Protein AF-A0A7M1XJ10-F1 (afdb_monomer)

Sequence (339 aa):
MNDIGREISQSIKESKWLAIKYRNEEKGNTSYWISILDIDPKTRKLKIDMYNHALSDNTYSTWISFDKIEDAKMLEFTSYKGNENLVAKIEKNLSDYSFLHYDGFNNDILSYLLECYKLDNDPSQDKEASTLLSGIDVEVLMKNQYIMLNQEQVDALCRIISFKDQKPNEALYNEFVISRLSVCSKNKEEYVFVYQKLTFDPKTKYLSLDGEAKFNQSFAVDGKCHSLSNYTELNASEFEDLYNQDAEQAENIIRESALHFHETISTLPNIMILTREMGVNLGHIFSKVIEKHEKNILEVPFRAFFGDISMKDNGKRFLRLFFMIRKSMLTRCWFFIMP

Organism: NCBI:txid744512

Nearest PDB structures (foldseek):
  7qfz-assembly4_G  TM=6.896E-01  e=4.163E-03  Escherichia fergusonii ATCC 35469
  7qfz-assembly1_A  TM=6.819E-01  e=5.263E-03  Escherichia fergusonii ATCC 35469
  7qfz-assembly4_H  TM=6.863E-01  e=1.699E-02  Escherichia fergusonii ATCC 35469
  3bs2-assembly1_A  TM=3.383E-01  e=2.241E-01  Argas monolakensis
  3bu9-assembly1_A  TM=3.366E-01  e=4.527E-01  Argas monolakensis

pLDDT: mean 82.62, std 16.61, range [26.16, 97.06]

Radius of gyration: 22.74 Å; Cα contacts (8 Å, |Δi|>4): 531; chains: 1; bounding box: 54×53×63 Å

Foldseek 3Di:
DDLLLQQLLVCLVQQFKKWFFFQDPVPGTDTWIWTFDAADLVQQKTFIWTGDLVPDLATDTDIDHSVRTPDIFTQQQAHDDHDPVRVVVCVVCVVSSVSSCNPFFPVVVLVVVVVVLQQPFAWEFDPVLLVLQPDDPVVCCVVVQKDADDPSNVSSVVVVSCVDGVVPPLQKDKFWWKAQKWKQDPVRGTGGFKIFGWHAYSNRNMIGTDDDIDGRQWHDDPRDIDGPVQQDVDGRVRLVVCCVVPVPVSQVSNQVSCVVNVIHMDRPMGITMIMGGNPDSSVVVVVVQSVCVVVVNHDPVSCVVSPVDDVPPDDDDDDDPPDPDDPPCPVPVPPVDDD

Structure (mmCIF, N/CA/C/O backbone):
data_AF-A0A7M1XJ10-F1
#
_entry.id   AF-A0A7M1XJ10-F1
#
loop_
_atom_site.group_PDB
_atom_site.id
_atom_site.type_symbol
_atom_site.label_atom_id
_atom_site.label_alt_id
_atom_site.label_comp_id
_atom_site.label_asym_id
_atom_site.label_entity_id
_atom_site.label_seq_id
_atom_site.pdbx_PDB_ins_code
_atom_site.Cartn_x
_atom_site.Cartn_y
_atom_site.Cartn_z
_atom_site.occupancy
_atom_site.B_iso_or_equiv
_atom_site.auth_seq_id
_atom_site.auth_comp_id
_atom_site.auth_asym_id
_atom_site.auth_atom_id
_atom_site.pdbx_PDB_model_num
ATOM 1 N N . MET A 1 1 ? -12.925 -14.223 9.717 1.00 39.53 1 MET A N 1
ATOM 2 C CA . MET A 1 1 ? -13.380 -13.003 10.417 1.00 39.53 1 MET A CA 1
ATOM 3 C C . MET A 1 1 ? -12.142 -12.170 10.635 1.00 39.53 1 MET A C 1
ATOM 5 O O . MET A 1 1 ? -11.206 -12.700 11.222 1.00 39.53 1 MET A O 1
ATOM 9 N N . ASN A 1 2 ? -12.103 -10.955 10.091 1.00 58.19 2 ASN A N 1
ATOM 10 C CA . ASN A 1 2 ? -10.985 -10.056 10.347 1.00 58.19 2 ASN A CA 1
ATOM 11 C C . ASN A 1 2 ? -11.044 -9.610 11.800 1.00 58.19 2 ASN A C 1
ATOM 13 O O . ASN A 1 2 ? -12.106 -9.260 12.316 1.00 58.19 2 ASN A O 1
ATOM 17 N N . ASP A 1 3 ? -9.900 -9.663 12.456 1.00 81.06 3 ASP A N 1
ATOM 18 C CA . ASP A 1 3 ? -9.743 -9.091 13.775 1.00 81.06 3 ASP A CA 1
ATOM 19 C C . ASP A 1 3 ? -9.683 -7.565 13.630 1.00 81.06 3 ASP A C 1
ATOM 21 O O . ASP A 1 3 ? -8.714 -7.014 13.106 1.00 81.06 3 ASP A O 1
ATOM 25 N N . ILE A 1 4 ? -10.757 -6.892 14.054 1.00 90.81 4 ILE A N 1
ATOM 26 C CA . ILE A 1 4 ? -10.914 -5.434 13.967 1.00 90.81 4 ILE A CA 1
ATOM 27 C C . ILE A 1 4 ? -9.767 -4.720 14.686 1.00 90.81 4 ILE A C 1
ATOM 29 O O . ILE A 1 4 ? -9.269 -3.713 14.183 1.00 90.81 4 ILE A O 1
ATOM 33 N N . GLY A 1 5 ? -9.333 -5.242 15.840 1.00 90.12 5 GLY A N 1
ATOM 34 C CA . GLY A 1 5 ? -8.216 -4.676 16.590 1.00 90.12 5 GLY A CA 1
ATOM 35 C C . GLY A 1 5 ? -6.933 -4.719 15.769 1.00 90.12 5 GLY A C 1
ATOM 36 O O . GLY A 1 5 ? -6.250 -3.704 15.635 1.00 90.12 5 GLY A O 1
ATOM 37 N N . ARG A 1 6 ? -6.660 -5.867 15.141 1.00 85.44 6 ARG A N 1
ATOM 38 C CA . ARG A 1 6 ? -5.469 -6.073 14.313 1.00 85.44 6 ARG A CA 1
ATOM 39 C C . ARG A 1 6 ? -5.455 -5.211 13.052 1.00 85.44 6 ARG A C 1
ATOM 41 O O . ARG A 1 6 ? -4.427 -4.605 12.768 1.00 85.44 6 ARG A O 1
ATOM 48 N N . GLU A 1 7 ? -6.566 -5.132 12.321 1.00 88.94 7 GLU A N 1
ATOM 49 C CA . GLU A 1 7 ? -6.675 -4.277 11.123 1.00 88.94 7 GLU A CA 1
ATOM 50 C C . GLU A 1 7 ? -6.462 -2.799 11.490 1.00 88.94 7 GLU A C 1
ATOM 52 O O . GLU A 1 7 ? -5.719 -2.095 10.811 1.00 88.94 7 GLU A O 1
ATOM 57 N N . ILE A 1 8 ? -7.021 -2.347 12.619 1.00 93.38 8 ILE A N 1
ATOM 58 C CA . ILE A 1 8 ? -6.778 -1.001 13.155 1.00 93.38 8 ILE A CA 1
ATOM 59 C C . ILE A 1 8 ? -5.306 -0.790 13.531 1.00 93.38 8 ILE A C 1
ATOM 61 O O . ILE A 1 8 ? -4.721 0.235 13.187 1.00 93.38 8 ILE A O 1
ATOM 65 N N . SER A 1 9 ? -4.691 -1.741 14.232 1.00 90.19 9 SER A N 1
ATOM 66 C CA . SER A 1 9 ? -3.273 -1.657 14.595 1.00 90.19 9 SER A CA 1
ATOM 67 C C . SER A 1 9 ? -2.382 -1.552 13.366 1.00 90.19 9 SER A C 1
ATOM 69 O O . SER A 1 9 ? -1.484 -0.712 13.323 1.00 90.19 9 SER A O 1
ATOM 71 N N . GLN A 1 10 ? -2.643 -2.383 12.357 1.00 87.31 10 GLN A N 1
ATOM 72 C CA . GLN A 1 10 ? -1.878 -2.394 11.120 1.00 87.31 10 GLN A CA 1
ATOM 73 C C . GLN A 1 10 ? -2.052 -1.084 10.346 1.00 87.31 10 GLN A C 1
ATOM 75 O O . GLN A 1 10 ? -1.060 -0.505 9.912 1.00 87.31 10 GLN A O 1
ATOM 80 N N . SER A 1 11 ? -3.273 -0.545 10.269 1.00 92.44 11 SER A N 1
ATOM 81 C CA . SER A 1 11 ? -3.515 0.728 9.586 1.00 92.44 11 SER A CA 1
ATOM 82 C C . SER A 1 11 ? -2.821 1.910 10.268 1.00 92.44 11 SER A C 1
ATOM 84 O O . SER A 1 11 ? -2.425 2.850 9.587 1.00 92.44 11 SER A O 1
ATOM 86 N N . ILE A 1 12 ? -2.654 1.878 11.596 1.00 92.56 12 ILE A N 1
ATOM 87 C CA . ILE A 1 12 ? -1.889 2.893 12.338 1.00 92.56 12 ILE A CA 1
ATOM 88 C C . ILE A 1 12 ? -0.396 2.762 12.031 1.00 92.56 12 ILE A C 1
ATOM 90 O O . ILE A 1 12 ? 0.247 3.770 11.744 1.00 92.56 12 ILE A O 1
ATOM 94 N N . LYS A 1 13 ? 0.145 1.535 12.063 1.00 88.19 13 LYS A N 1
ATOM 95 C CA . LYS A 1 13 ? 1.562 1.257 11.765 1.00 88.19 13 LYS A CA 1
ATOM 96 C C . LYS A 1 13 ? 1.930 1.668 10.337 1.00 88.19 13 LYS A C 1
ATOM 98 O O . LYS A 1 13 ? 2.967 2.283 10.126 1.00 88.19 13 LYS A O 1
ATOM 103 N N . GLU A 1 14 ? 1.054 1.385 9.377 1.00 88.88 14 GLU A N 1
ATOM 104 C CA . GLU A 1 14 ? 1.268 1.683 7.955 1.00 88.88 14 GLU A CA 1
ATOM 105 C C . GLU A 1 14 ? 0.723 3.056 7.525 1.00 88.88 14 GLU A C 1
ATOM 107 O O . GLU A 1 14 ? 0.894 3.452 6.377 1.00 88.88 14 GLU A O 1
ATOM 112 N N . SER A 1 15 ? 0.077 3.802 8.429 1.00 94.00 15 SER A N 1
ATOM 113 C CA . SER A 1 15 ? -0.564 5.097 8.140 1.00 94.00 15 SER A CA 1
ATOM 114 C C . SER A 1 15 ? -1.557 5.050 6.965 1.00 94.00 15 SER A C 1
ATOM 116 O O . SER A 1 15 ? -1.563 5.926 6.098 1.00 94.00 15 SER A O 1
ATOM 118 N N . LYS A 1 16 ? -2.428 4.033 6.949 1.00 95.00 16 LYS A N 1
ATOM 119 C CA . LYS A 1 16 ? -3.440 3.783 5.906 1.00 95.00 16 LYS A CA 1
ATOM 120 C C . LYS A 1 16 ? -4.869 4.007 6.397 1.00 95.00 16 LYS A C 1
ATOM 122 O O . LYS A 1 16 ? -5.173 3.840 7.579 1.00 95.00 16 LYS A O 1
ATOM 127 N N . TRP A 1 17 ? -5.776 4.352 5.485 1.00 96.31 17 TRP A N 1
ATOM 128 C CA . TRP A 1 17 ? -7.199 4.429 5.815 1.00 96.31 17 TRP A CA 1
ATOM 129 C C . TRP A 1 17 ? -7.805 3.031 5.974 1.00 96.31 17 TRP A C 1
ATOM 131 O O . TRP A 1 17 ? -7.310 2.037 5.444 1.00 96.31 17 TRP A O 1
ATOM 141 N N . LEU A 1 18 ? -8.918 2.967 6.695 1.00 95.31 18 LEU A N 1
ATOM 142 C CA . LEU A 1 18 ? -9.742 1.779 6.881 1.00 95.31 18 LEU A CA 1
ATOM 143 C C . LEU A 1 18 ? -11.116 2.016 6.268 1.00 95.31 18 LEU A C 1
ATOM 145 O O . LEU A 1 18 ? -11.748 3.025 6.569 1.00 95.31 18 LEU A O 1
ATOM 149 N N . ALA A 1 19 ? -11.640 1.061 5.513 1.00 94.81 19 ALA A N 1
ATOM 150 C CA . ALA A 1 19 ? -13.074 0.947 5.305 1.00 94.81 19 ALA A CA 1
ATOM 151 C C . ALA A 1 19 ? -13.699 0.235 6.506 1.00 94.81 19 ALA A C 1
ATOM 153 O O . ALA A 1 19 ? -13.258 -0.852 6.883 1.00 94.81 19 ALA A O 1
ATOM 154 N N . ILE A 1 20 ? -14.735 0.832 7.094 1.00 94.81 20 ILE A N 1
ATOM 155 C CA . ILE A 1 20 ? -15.436 0.243 8.235 1.00 94.81 20 ILE A CA 1
ATOM 156 C C . ILE A 1 20 ? -16.933 0.109 7.987 1.00 94.81 20 ILE A C 1
ATOM 158 O O . ILE A 1 20 ? -17.542 0.936 7.303 1.00 94.81 20 ILE A O 1
ATOM 162 N N . LYS A 1 21 ? -17.534 -0.910 8.607 1.00 93.69 21 LYS A N 1
ATOM 163 C CA . LYS A 1 21 ? -18.978 -0.973 8.862 1.00 93.69 21 LYS A CA 1
ATOM 164 C C . LYS A 1 21 ? -19.216 -0.601 10.315 1.00 93.69 21 LYS A C 1
ATOM 166 O O . LYS A 1 21 ? -18.633 -1.198 11.216 1.00 93.69 21 LYS A O 1
ATOM 171 N N . TYR A 1 22 ? -20.062 0.391 10.540 1.00 94.31 22 TYR A N 1
ATOM 172 C CA . TYR A 1 22 ? -20.306 0.970 11.850 1.00 94.31 22 TYR A CA 1
ATOM 173 C C . TYR A 1 22 ? -21.787 0.927 12.202 1.00 94.31 22 TYR A C 1
ATOM 175 O O . TYR A 1 22 ? -22.630 1.384 11.420 1.00 94.31 22 TYR A O 1
ATOM 183 N N . ARG A 1 23 ? -22.092 0.438 13.405 1.00 94.00 23 ARG A N 1
ATOM 184 C CA . ARG A 1 23 ? -23.445 0.409 13.956 1.00 94.00 23 ARG A CA 1
ATOM 185 C C . ARG A 1 23 ? -23.830 1.788 14.481 1.00 94.00 23 ARG A C 1
ATOM 187 O O . ARG A 1 23 ? -23.429 2.192 15.577 1.00 94.00 23 ARG A O 1
ATOM 194 N N . ASN A 1 24 ? -24.640 2.505 13.712 1.00 86.06 24 ASN A N 1
ATOM 195 C CA . ASN A 1 24 ? -25.249 3.758 14.136 1.00 86.06 24 ASN A CA 1
ATOM 196 C C . ASN A 1 24 ? -26.663 3.491 14.680 1.00 86.06 24 ASN A C 1
ATOM 198 O O . ASN A 1 24 ? -27.475 2.840 14.031 1.00 86.06 24 ASN A O 1
ATOM 202 N N . GLU A 1 25 ? -26.967 4.001 15.873 1.00 77.94 25 GLU A N 1
ATOM 203 C CA . GLU A 1 25 ? -28.272 3.803 16.521 1.00 77.94 25 GLU A CA 1
ATOM 204 C C . GLU A 1 25 ? -29.413 4.513 15.775 1.00 77.94 25 GLU A C 1
ATOM 206 O O . GLU A 1 25 ? -30.530 4.009 15.756 1.00 77.94 25 GLU A O 1
ATOM 211 N N . GLU A 1 26 ? -29.136 5.642 15.112 1.00 77.25 26 GLU A N 1
ATOM 212 C CA . GLU A 1 26 ? -30.157 6.435 14.410 1.00 77.25 26 GLU A CA 1
ATOM 213 C C . GLU A 1 26 ? -30.334 6.024 12.944 1.00 77.25 26 GLU A C 1
ATOM 215 O O . GLU A 1 26 ? -31.431 6.104 12.396 1.00 77.25 26 GLU A O 1
ATOM 220 N N . LYS A 1 27 ? -29.242 5.615 12.287 1.00 74.19 27 LYS A N 1
ATOM 221 C CA . LYS A 1 27 ? -29.199 5.362 10.834 1.00 74.19 27 LYS A CA 1
ATOM 222 C C . LYS A 1 27 ? -28.988 3.890 10.468 1.00 74.19 27 LYS A C 1
ATOM 224 O O . LYS A 1 27 ? -28.866 3.573 9.288 1.00 74.19 27 LYS A O 1
ATOM 229 N N . GLY A 1 28 ? -28.935 2.999 11.458 1.00 82.06 28 GLY A N 1
ATOM 230 C CA . GLY A 1 28 ? -28.573 1.598 11.261 1.00 82.06 28 GLY A CA 1
ATOM 231 C C . GLY A 1 28 ? -27.100 1.426 10.879 1.00 82.06 28 GLY A C 1
ATOM 232 O O . GLY A 1 28 ? -26.234 2.211 11.270 1.00 82.06 28 GLY A O 1
ATOM 233 N N . ASN A 1 29 ? -26.795 0.384 10.109 1.00 84.44 29 ASN A N 1
ATOM 234 C CA . ASN A 1 29 ? -25.423 0.089 9.708 1.00 84.44 29 ASN A CA 1
ATOM 235 C C . ASN A 1 29 ? -24.960 1.027 8.588 1.00 84.44 29 ASN A C 1
ATOM 237 O O . ASN A 1 29 ? -25.529 1.054 7.499 1.00 84.44 29 ASN A O 1
ATOM 241 N N . THR A 1 30 ? -23.892 1.775 8.856 1.00 89.81 30 THR A N 1
ATOM 242 C CA . THR A 1 30 ? -23.278 2.728 7.920 1.00 89.81 30 THR A CA 1
ATOM 243 C C . THR A 1 30 ? -21.892 2.255 7.500 1.00 89.81 30 THR A C 1
ATOM 245 O O . THR A 1 30 ? -21.199 1.620 8.289 1.00 89.81 30 THR A O 1
ATOM 248 N N . SER A 1 31 ? -21.484 2.538 6.261 1.00 90.81 31 SER A N 1
ATOM 249 C CA . SER A 1 31 ? -20.141 2.219 5.754 1.00 90.81 31 SER A CA 1
ATOM 250 C C . SER A 1 31 ? -19.440 3.481 5.273 1.00 90.81 31 SER A C 1
ATOM 252 O O . SER A 1 31 ? -20.049 4.293 4.575 1.00 90.81 31 SER A O 1
ATOM 254 N N . TYR A 1 32 ? -18.190 3.665 5.683 1.00 93.06 32 TYR A N 1
ATOM 255 C CA . TYR A 1 32 ? -17.371 4.826 5.335 1.00 93.06 32 TYR A CA 1
ATOM 256 C C . TYR A 1 32 ? -15.895 4.537 5.615 1.00 93.06 32 TYR A C 1
ATOM 258 O O . TYR A 1 32 ? -15.555 3.513 6.214 1.00 93.06 32 TYR A O 1
ATOM 266 N N . TRP A 1 33 ? -15.021 5.425 5.152 1.00 95.69 33 TRP A N 1
ATOM 267 C CA . TRP A 1 33 ? -13.585 5.322 5.372 1.00 95.69 33 TRP A CA 1
ATOM 268 C C . TRP A 1 33 ? -13.162 6.169 6.557 1.00 95.69 33 TRP A C 1
ATOM 270 O O . TRP A 1 33 ? -13.720 7.245 6.786 1.00 95.69 33 TRP A O 1
ATOM 280 N N . ILE A 1 34 ? -12.176 5.687 7.302 1.00 96.50 34 ILE A N 1
ATOM 281 C CA . ILE A 1 34 ? -11.610 6.394 8.442 1.00 96.50 34 ILE A CA 1
ATOM 282 C C . ILE A 1 34 ? -10.086 6.366 8.409 1.00 96.50 34 ILE A C 1
ATOM 284 O O . ILE A 1 34 ? -9.494 5.360 8.033 1.00 96.50 34 ILE A O 1
ATOM 288 N N . SER A 1 35 ? -9.451 7.438 8.862 1.00 96.69 35 SER A N 1
ATOM 289 C CA . SER A 1 35 ? -8.061 7.408 9.324 1.00 96.69 35 SER A CA 1
ATOM 290 C C . SER A 1 35 ? -8.020 7.714 10.815 1.00 96.69 35 SER A C 1
ATOM 292 O O . SER A 1 35 ? -8.882 8.422 11.346 1.00 96.69 35 SER A O 1
ATOM 294 N N . ILE A 1 36 ? -7.056 7.125 11.522 1.00 96.31 36 ILE A N 1
ATOM 295 C CA . ILE A 1 36 ? -7.008 7.162 12.986 1.00 96.31 36 ILE A CA 1
ATOM 296 C C . ILE A 1 36 ? -6.021 8.231 13.431 1.00 96.31 36 ILE A C 1
ATOM 298 O O . ILE A 1 36 ? -4.824 8.163 13.153 1.00 96.31 36 ILE A O 1
ATOM 302 N N . LEU A 1 37 ? -6.547 9.219 14.151 1.00 95.00 37 LEU A N 1
ATOM 303 C CA . LEU A 1 37 ? -5.798 10.364 14.650 1.00 95.00 37 LEU A CA 1
ATOM 304 C C . LEU A 1 37 ? -5.347 10.176 16.096 1.00 95.00 37 LEU A C 1
ATOM 306 O O . LEU A 1 37 ? -4.271 10.636 16.449 1.00 95.00 37 LEU A O 1
ATOM 310 N N . ASP A 1 38 ? -6.167 9.567 16.950 1.00 95.94 38 ASP A N 1
ATOM 311 C CA . ASP A 1 38 ? -5.826 9.280 18.349 1.00 95.94 38 ASP A CA 1
ATOM 312 C C . ASP A 1 38 ? -6.744 8.188 18.910 1.00 95.94 38 ASP A C 1
ATOM 314 O O . ASP A 1 38 ? -7.806 7.905 18.352 1.00 95.94 38 ASP A O 1
ATOM 318 N N . ILE A 1 39 ? -6.359 7.591 20.034 1.00 95.94 39 ILE A N 1
ATOM 319 C CA . ILE A 1 39 ? -7.132 6.560 20.726 1.00 95.94 39 ILE A CA 1
ATOM 320 C C . ILE A 1 39 ? -7.168 6.872 22.221 1.00 95.94 39 ILE A C 1
ATOM 322 O O . ILE A 1 39 ? -6.133 7.127 22.845 1.00 95.94 39 ILE A O 1
ATOM 326 N N . ASP A 1 40 ? -8.366 6.829 22.801 1.00 96.12 40 ASP A N 1
ATOM 327 C CA . ASP A 1 40 ? -8.560 6.795 24.248 1.00 96.12 40 ASP A CA 1
ATOM 328 C C . ASP A 1 40 ? -8.774 5.337 24.690 1.00 96.12 40 ASP A C 1
ATOM 330 O O . ASP A 1 40 ? -9.854 4.783 24.453 1.00 96.12 40 ASP A O 1
ATOM 334 N N . PRO A 1 41 ? -7.778 4.705 25.339 1.00 93.50 41 PRO A N 1
ATOM 335 C CA . PRO A 1 41 ? -7.876 3.309 25.747 1.00 93.50 41 PRO A CA 1
ATOM 336 C C . PRO A 1 41 ? -8.906 3.085 26.862 1.00 93.50 41 PRO A C 1
ATOM 338 O O . PRO A 1 41 ? -9.500 2.013 26.935 1.00 93.50 41 PRO A O 1
ATOM 341 N N . LYS A 1 42 ? -9.177 4.092 27.709 1.00 92.75 42 LYS A N 1
ATOM 342 C CA . LYS A 1 42 ? -10.102 3.945 28.848 1.00 92.75 42 LYS A CA 1
ATOM 343 C C . LYS A 1 42 ? -11.548 3.879 28.391 1.00 92.75 42 LYS A C 1
ATOM 345 O O . LYS A 1 42 ? -12.327 3.084 28.908 1.00 92.75 42 LYS A O 1
ATOM 350 N N . THR A 1 43 ? -11.911 4.740 27.444 1.00 94.94 43 THR A N 1
ATOM 351 C CA . THR A 1 43 ? -13.272 4.788 26.890 1.00 94.94 43 THR A CA 1
ATOM 352 C C . THR A 1 43 ? -13.424 3.978 25.606 1.00 94.94 43 THR A C 1
ATOM 354 O O . THR A 1 43 ? -14.535 3.886 25.085 1.00 94.94 43 THR A O 1
ATOM 357 N N . ARG A 1 44 ? -12.324 3.401 25.096 1.00 94.94 44 ARG A N 1
ATOM 358 C CA . ARG A 1 44 ? -12.247 2.665 23.823 1.00 94.94 44 ARG A CA 1
ATOM 359 C C . ARG A 1 44 ? -12.846 3.471 22.670 1.00 94.94 44 ARG A C 1
ATOM 361 O O . ARG A 1 44 ? -13.586 2.959 21.827 1.00 94.94 44 ARG A O 1
ATOM 368 N N . LYS A 1 45 ? -12.546 4.771 22.654 1.00 97.00 45 LYS A N 1
ATOM 369 C CA . LYS A 1 45 ? -12.953 5.694 21.594 1.00 97.00 45 LYS A CA 1
ATOM 370 C C . LYS A 1 45 ? -11.777 6.004 20.683 1.00 97.00 45 LYS A C 1
ATOM 372 O O . LYS A 1 45 ? -10.649 6.173 21.141 1.00 97.00 45 LYS A O 1
ATOM 377 N N . LEU A 1 46 ? -12.069 6.109 19.394 1.00 96.88 46 LEU A N 1
ATOM 378 C CA . LEU A 1 46 ? -11.117 6.451 18.347 1.00 96.88 46 LEU A CA 1
ATOM 379 C C . LEU A 1 46 ? -11.419 7.869 17.876 1.00 96.88 46 LEU A C 1
ATOM 381 O O . LEU A 1 46 ? -12.554 8.159 17.489 1.00 96.88 46 LEU A O 1
ATOM 385 N N . LYS A 1 47 ? -10.420 8.747 17.903 1.00 97.06 47 LYS A N 1
ATOM 386 C CA . LYS A 1 47 ? -10.473 10.028 17.206 1.00 97.06 47 LYS A CA 1
ATOM 387 C C . LYS A 1 47 ? -10.093 9.763 15.763 1.00 97.06 47 LYS A C 1
ATOM 389 O O . LYS A 1 47 ? -9.007 9.251 15.500 1.00 97.06 47 LYS A O 1
ATOM 394 N N . ILE A 1 48 ? -10.976 10.120 14.849 1.00 96.62 48 ILE A N 1
ATOM 395 C CA . ILE A 1 48 ? -10.840 9.777 13.442 1.00 96.62 48 ILE A CA 1
ATOM 396 C C . ILE A 1 48 ? -11.049 10.992 12.555 1.00 96.62 48 ILE A C 1
ATOM 398 O O . ILE A 1 48 ? -11.709 11.956 12.948 1.00 96.62 48 ILE A O 1
ATOM 402 N N . ASP A 1 49 ? -10.541 10.887 11.340 1.00 96.25 49 ASP A N 1
ATOM 403 C CA . ASP A 1 49 ? -11.048 11.597 10.178 1.00 96.25 49 ASP A CA 1
ATOM 404 C C . ASP A 1 49 ? -11.944 10.640 9.388 1.00 96.25 49 ASP A C 1
ATOM 406 O O . ASP A 1 49 ? -11.547 9.516 9.108 1.00 96.25 49 ASP A O 1
ATOM 410 N N . MET A 1 50 ? -13.164 11.065 9.066 1.00 94.88 50 MET A N 1
ATOM 411 C CA . MET A 1 50 ? -14.172 10.272 8.362 1.00 94.88 50 MET A CA 1
ATOM 412 C C . MET A 1 50 ? -14.369 10.789 6.941 1.00 94.88 50 MET A C 1
ATOM 414 O O . MET A 1 50 ? -14.649 11.974 6.761 1.00 94.88 50 MET A O 1
ATOM 418 N N . TYR A 1 51 ? -14.333 9.894 5.959 1.00 94.31 51 TYR A N 1
ATOM 419 C CA . TYR A 1 51 ? -14.598 10.189 4.555 1.00 94.31 51 TYR A CA 1
ATOM 420 C C . TYR A 1 51 ? -15.669 9.249 3.994 1.00 94.31 51 TYR A C 1
ATOM 422 O O . TYR A 1 51 ? -15.618 8.034 4.190 1.00 94.31 51 TYR A O 1
ATOM 430 N N . ASN A 1 52 ? -16.658 9.802 3.292 1.00 90.00 52 ASN A N 1
ATOM 431 C CA . ASN A 1 52 ? -17.686 9.013 2.623 1.00 90.00 52 ASN A CA 1
ATOM 432 C C . ASN A 1 52 ? -17.916 9.547 1.213 1.00 90.00 52 ASN A C 1
ATOM 434 O O . ASN A 1 52 ? -18.740 10.436 1.012 1.00 90.00 52 ASN A O 1
ATOM 438 N N . HIS A 1 53 ? -17.232 8.926 0.256 1.00 81.88 53 HIS A N 1
ATOM 439 C CA . HIS A 1 53 ? -17.305 9.267 -1.160 1.00 81.88 53 HIS A CA 1
ATOM 440 C C . HIS A 1 53 ? -18.743 9.321 -1.721 1.00 81.88 53 HIS A C 1
ATOM 442 O O . HIS A 1 53 ? -19.024 10.122 -2.602 1.00 81.88 53 HIS A O 1
ATOM 448 N N . ALA A 1 54 ? -19.685 8.526 -1.196 1.00 79.94 54 ALA A N 1
ATOM 449 C CA . ALA A 1 54 ? -21.069 8.523 -1.678 1.00 79.94 54 ALA A CA 1
ATOM 450 C C . ALA A 1 54 ? -21.925 9.682 -1.131 1.00 79.94 54 ALA A C 1
ATOM 452 O O . ALA A 1 54 ? -23.006 9.941 -1.658 1.00 79.94 54 ALA A O 1
ATOM 453 N N . LEU A 1 55 ? -21.493 10.340 -0.049 1.00 80.50 55 LEU A N 1
ATOM 454 C CA . LEU A 1 55 ? -22.280 11.360 0.655 1.00 80.50 55 LEU A CA 1
ATOM 455 C C . LEU A 1 55 ? -21.638 12.749 0.645 1.00 80.50 55 LEU A C 1
ATOM 457 O O . LEU A 1 55 ? -22.360 13.740 0.738 1.00 80.50 55 LEU A O 1
ATOM 461 N N . SER A 1 56 ? -20.309 12.838 0.619 1.00 79.25 56 SER A N 1
ATOM 462 C CA . SER A 1 56 ? -19.589 14.108 0.685 1.00 79.25 56 SER A CA 1
ATOM 463 C C . SER A 1 56 ? -18.158 13.975 0.179 1.00 79.25 56 SER A C 1
ATOM 465 O O . SER A 1 56 ? -17.459 13.011 0.484 1.00 79.25 56 SER A O 1
ATOM 467 N N . ASP A 1 57 ? -17.691 15.023 -0.492 1.00 77.50 57 ASP A N 1
ATOM 468 C CA . ASP A 1 57 ? -16.301 15.166 -0.930 1.00 77.50 57 ASP A CA 1
ATOM 469 C C . ASP A 1 57 ? -15.359 15.633 0.183 1.00 77.50 57 ASP A C 1
ATOM 471 O O . ASP A 1 57 ? -14.151 15.752 -0.035 1.00 77.50 57 ASP A O 1
ATOM 475 N N . ASN A 1 58 ? -15.906 15.942 1.361 1.00 86.75 58 ASN A N 1
ATOM 476 C CA . ASN A 1 58 ? -15.161 16.463 2.496 1.00 86.75 58 ASN A CA 1
ATOM 477 C C . ASN A 1 58 ? -14.971 15.407 3.581 1.00 86.75 58 ASN A C 1
ATOM 479 O O . ASN A 1 58 ? -15.813 14.537 3.808 1.00 86.75 58 ASN A O 1
ATOM 483 N N . THR A 1 59 ? -13.863 15.552 4.301 1.00 90.69 59 THR A N 1
ATOM 484 C CA . THR A 1 59 ? -13.557 14.755 5.487 1.00 90.69 59 THR A CA 1
ATOM 485 C C . THR A 1 59 ? -14.046 15.463 6.749 1.00 90.69 59 THR A C 1
ATOM 487 O O . THR A 1 59 ? -13.943 16.685 6.861 1.00 90.69 59 THR A O 1
ATOM 490 N N . TYR A 1 60 ? -14.542 14.700 7.723 1.00 92.50 60 TYR A N 1
ATOM 491 C CA . TYR A 1 60 ? -15.023 15.218 9.005 1.00 92.50 60 TYR A CA 1
ATOM 492 C C . TYR A 1 60 ? -14.307 14.544 10.171 1.00 92.50 60 TYR A C 1
ATOM 494 O O . TYR A 1 60 ? -14.322 13.320 10.280 1.00 92.50 60 TYR A O 1
ATOM 502 N N . SER A 1 61 ? -13.728 15.330 11.079 1.00 94.94 61 SER A N 1
ATOM 503 C CA . SER A 1 61 ? -13.084 14.782 12.272 1.00 94.94 61 SER A CA 1
ATOM 504 C C . SER A 1 61 ? -14.095 14.556 13.395 1.00 94.94 61 SER A C 1
ATOM 506 O O . SER A 1 61 ? -14.868 15.454 13.730 1.00 94.94 61 SER A O 1
ATOM 508 N N . THR A 1 62 ? -14.083 13.380 14.019 1.00 95.25 62 THR A N 1
ATOM 509 C CA . THR A 1 62 ? -14.988 13.062 15.135 1.00 95.25 62 THR A CA 1
ATOM 510 C C . THR A 1 62 ? -14.426 11.957 16.031 1.00 95.25 62 THR A C 1
ATOM 512 O O . THR A 1 62 ? -13.361 11.404 15.763 1.00 95.25 62 THR A O 1
ATOM 515 N N . TRP A 1 63 ? -15.139 11.639 17.110 1.00 96.19 63 TRP A N 1
ATOM 516 C CA . TRP A 1 63 ? -14.879 10.467 17.939 1.00 96.19 63 TRP A CA 1
ATOM 517 C C . TRP A 1 63 ? -15.919 9.383 17.669 1.00 96.19 63 TRP A C 1
ATOM 519 O O . TRP A 1 63 ? -17.120 9.650 17.721 1.00 96.19 63 TRP A O 1
ATOM 529 N N . ILE A 1 64 ? -15.463 8.151 17.458 1.00 95.81 64 ILE A N 1
ATOM 530 C CA . ILE A 1 64 ? -16.323 6.967 17.340 1.00 95.81 64 ILE A CA 1
ATOM 531 C C . ILE A 1 64 ? -15.972 5.937 18.414 1.00 95.81 64 ILE A C 1
ATOM 533 O O . ILE A 1 64 ? -14.877 5.958 18.974 1.00 95.81 64 ILE A O 1
ATOM 537 N N . SER A 1 65 ? -16.906 5.042 18.731 1.00 95.62 65 SER A N 1
ATOM 538 C CA . SER A 1 65 ? -16.657 3.947 19.675 1.00 95.62 65 SER A CA 1
ATOM 539 C C . SER A 1 65 ? -16.101 2.736 18.934 1.00 95.62 65 SER A C 1
ATOM 541 O O . SER A 1 65 ? -16.695 2.304 17.949 1.00 95.62 65 SER A O 1
ATOM 543 N N . PHE A 1 66 ? -15.001 2.166 19.425 1.00 95.62 66 PHE A N 1
ATOM 544 C CA . PHE A 1 66 ? -14.433 0.930 18.884 1.00 95.62 66 PHE A CA 1
ATOM 545 C C . PHE A 1 66 ? -15.460 -0.212 18.895 1.00 95.62 66 PHE A C 1
ATOM 547 O O . PHE A 1 66 ? -15.617 -0.910 17.902 1.00 95.62 66 PHE A O 1
ATOM 554 N N . ASP A 1 67 ? -16.224 -0.352 19.983 1.00 94.38 67 ASP A N 1
ATOM 555 C CA . ASP A 1 67 ? -17.186 -1.449 20.173 1.00 94.38 67 ASP A CA 1
ATOM 556 C C . ASP A 1 67 ? -18.385 -1.408 19.208 1.00 94.38 67 ASP A C 1
ATOM 558 O O . ASP A 1 67 ? -19.153 -2.365 19.123 1.00 94.38 67 ASP A O 1
ATOM 562 N N . LYS A 1 68 ? -18.569 -0.296 18.486 1.00 94.75 68 LYS A N 1
ATOM 563 C CA . LYS A 1 68 ? -19.613 -0.135 17.463 1.00 94.75 68 LYS A CA 1
ATOM 564 C C . LYS A 1 68 ? -19.117 -0.432 16.044 1.00 94.75 68 LYS A C 1
ATOM 566 O O . LYS A 1 68 ? -19.921 -0.396 15.111 1.00 94.75 68 LYS A O 1
ATOM 571 N N . ILE A 1 69 ? -17.827 -0.714 15.866 1.00 95.50 69 ILE A N 1
ATOM 572 C CA . ILE A 1 69 ? -17.270 -1.170 14.591 1.00 95.50 69 ILE A CA 1
ATOM 573 C C . ILE A 1 69 ? -17.623 -2.650 14.436 1.00 95.50 69 ILE A C 1
ATOM 575 O O . ILE A 1 69 ? -17.300 -3.468 15.290 1.00 95.50 69 ILE A O 1
ATOM 579 N N . GLU A 1 70 ? -18.323 -2.986 13.358 1.00 93.56 70 GLU A N 1
ATOM 580 C CA . GLU A 1 70 ? -18.748 -4.358 13.057 1.00 93.56 70 GLU A CA 1
ATOM 581 C C . GLU A 1 70 ? -17.794 -5.067 12.096 1.00 93.56 70 GLU A C 1
ATOM 583 O O . GLU A 1 70 ? -17.714 -6.292 12.092 1.00 93.56 70 GLU A O 1
ATOM 588 N N . ASP A 1 71 ? -17.096 -4.295 11.266 1.00 92.44 71 ASP A N 1
ATOM 589 C CA . ASP A 1 71 ? -16.153 -4.784 10.266 1.00 92.44 71 ASP A CA 1
ATOM 590 C C . ASP A 1 71 ? -15.129 -3.688 9.976 1.00 92.44 71 ASP A C 1
ATOM 592 O O . ASP A 1 71 ? -15.489 -2.505 9.941 1.00 92.44 71 ASP A O 1
ATOM 596 N N . ALA A 1 72 ? -13.876 -4.075 9.762 1.00 92.50 72 ALA A N 1
ATOM 597 C CA . ALA A 1 72 ? -12.789 -3.162 9.441 1.00 92.50 72 ALA A CA 1
ATOM 598 C C . ALA A 1 72 ? -11.853 -3.806 8.420 1.00 92.50 72 ALA A C 1
ATOM 600 O O . ALA A 1 72 ? -11.502 -4.985 8.529 1.00 92.50 72 ALA A O 1
ATOM 601 N N . LYS A 1 73 ? -11.453 -3.013 7.427 1.00 91.25 73 LYS A N 1
ATOM 602 C CA . LYS A 1 73 ? -10.523 -3.435 6.389 1.00 91.25 73 LYS A CA 1
ATOM 603 C C . LYS A 1 73 ? -9.600 -2.297 5.993 1.00 91.25 73 LYS A C 1
ATOM 605 O O . LYS A 1 73 ? -10.075 -1.237 5.590 1.00 91.25 73 LYS A O 1
ATOM 610 N N . MET A 1 74 ? -8.298 -2.526 6.077 1.00 91.50 74 MET A N 1
ATOM 611 C CA . MET A 1 74 ? -7.287 -1.590 5.600 1.00 91.50 74 MET A CA 1
ATOM 612 C C . MET A 1 74 ? -7.357 -1.420 4.081 1.00 91.50 74 MET A C 1
ATOM 614 O O . MET A 1 74 ? -7.552 -2.387 3.344 1.00 91.50 74 MET A O 1
ATOM 618 N N . LEU A 1 75 ? -7.221 -0.174 3.631 1.00 93.06 75 LEU A N 1
ATOM 619 C CA . LEU A 1 75 ? -7.227 0.216 2.225 1.00 93.06 75 LEU A CA 1
ATOM 620 C C . LEU A 1 75 ? -5.783 0.436 1.765 1.00 93.06 75 LEU A C 1
ATOM 622 O O . LEU A 1 75 ? -5.166 1.453 2.088 1.00 93.06 75 LEU A O 1
ATOM 626 N N . GLU A 1 76 ? -5.248 -0.534 1.030 1.00 89.25 76 GLU A N 1
ATOM 627 C CA . GLU A 1 76 ? -3.845 -0.615 0.611 1.00 89.25 76 GLU A CA 1
ATOM 628 C C . GLU A 1 76 ? -3.397 0.569 -0.246 1.00 89.25 76 GLU A C 1
ATOM 630 O O . GLU A 1 76 ? -2.249 0.999 -0.142 1.00 89.25 76 GLU A O 1
ATOM 635 N N . PHE A 1 77 ? -4.291 1.121 -1.069 1.00 93.44 77 PHE A N 1
ATOM 636 C CA . PHE A 1 77 ? -3.965 2.235 -1.971 1.00 93.44 77 PHE A CA 1
ATOM 637 C C . PHE A 1 77 ? -4.057 3.608 -1.306 1.00 93.44 77 PHE A C 1
ATOM 639 O O . PHE A 1 77 ? -3.857 4.632 -1.964 1.00 93.44 77 PHE A O 1
ATOM 646 N N . THR A 1 78 ? -4.402 3.654 -0.021 1.00 95.25 78 THR A N 1
ATOM 647 C CA . THR A 1 78 ? -4.599 4.910 0.696 1.00 95.25 78 THR A CA 1
ATOM 648 C C . THR A 1 78 ? -3.474 5.189 1.669 1.00 95.25 78 THR A C 1
ATOM 650 O O . THR A 1 78 ? -2.875 4.269 2.216 1.00 95.25 78 THR A O 1
ATOM 653 N N . SER A 1 79 ? -3.232 6.463 1.942 1.00 95.06 79 SER A N 1
ATOM 654 C CA . SER A 1 79 ? -2.338 6.898 3.006 1.00 95.06 79 SER A CA 1
ATOM 655 C C . SER A 1 79 ? -2.888 8.140 3.695 1.00 95.06 79 SER A C 1
ATOM 657 O O . SER A 1 79 ? -3.807 8.811 3.221 1.00 95.06 79 SER A O 1
ATOM 659 N N . TYR A 1 80 ? -2.348 8.437 4.866 1.00 94.12 80 TYR A N 1
ATOM 660 C CA . TYR A 1 80 ? -2.487 9.733 5.505 1.00 94.12 80 TYR A CA 1
ATOM 661 C C . TYR A 1 80 ? -1.181 10.087 6.200 1.00 94.12 80 TYR A C 1
ATOM 663 O O . TYR A 1 80 ? -0.294 9.253 6.379 1.00 94.12 80 TYR A O 1
ATOM 671 N N . LYS A 1 81 ? -1.053 11.348 6.614 1.00 88.69 81 LYS A N 1
ATOM 672 C CA . LYS A 1 81 ? 0.104 11.767 7.398 1.00 88.69 81 LYS A CA 1
ATOM 673 C C . LYS A 1 81 ? 0.150 10.979 8.711 1.00 88.69 81 LYS A C 1
ATOM 675 O O . LYS A 1 81 ? -0.679 11.213 9.593 1.00 88.69 81 LYS A O 1
ATOM 680 N N . GLY A 1 82 ? 1.132 10.086 8.819 1.00 80.44 82 GLY A N 1
ATOM 681 C CA . GLY A 1 82 ? 1.319 9.213 9.970 1.00 80.44 82 GLY A CA 1
ATOM 682 C C . GLY A 1 82 ? 1.412 9.969 11.291 1.00 80.44 82 GLY A C 1
ATOM 683 O O . GLY A 1 82 ? 1.882 11.110 11.357 1.00 80.44 82 GLY A O 1
ATOM 684 N N . ASN A 1 83 ? 0.940 9.323 12.357 1.00 85.44 83 ASN A N 1
ATOM 685 C CA . ASN A 1 83 ? 0.971 9.877 13.704 1.00 85.44 83 ASN A CA 1
ATOM 686 C C . ASN A 1 83 ? 1.974 9.116 14.578 1.00 85.44 83 ASN A C 1
ATOM 688 O O . ASN A 1 83 ? 1.598 8.262 15.381 1.00 85.44 83 ASN A O 1
ATOM 692 N N . GLU A 1 84 ? 3.252 9.474 14.451 1.00 88.31 84 GLU A N 1
ATOM 693 C CA . GLU A 1 84 ? 4.350 8.919 15.258 1.00 88.31 84 GLU A CA 1
ATOM 694 C C . GLU A 1 84 ? 4.085 9.045 16.766 1.00 88.31 84 GLU A C 1
ATOM 696 O O . GLU A 1 84 ? 4.407 8.147 17.541 1.00 88.31 84 GLU A O 1
ATOM 701 N N . ASN A 1 85 ? 3.421 10.126 17.195 1.00 91.25 85 ASN A N 1
ATOM 702 C CA . ASN A 1 85 ? 3.057 10.307 18.599 1.00 91.25 85 ASN A CA 1
ATOM 703 C C . ASN A 1 85 ? 2.027 9.271 19.063 1.00 91.25 85 ASN A C 1
ATOM 705 O O . ASN A 1 85 ? 2.093 8.825 20.206 1.00 91.25 85 ASN A O 1
ATOM 709 N N . LEU A 1 86 ? 1.070 8.894 18.207 1.00 92.31 86 LEU A N 1
ATOM 710 C CA . LEU A 1 86 ? 0.092 7.850 18.516 1.00 92.31 86 LEU A CA 1
ATOM 711 C C . LEU A 1 86 ? 0.765 6.478 18.596 1.00 92.31 86 LEU A C 1
ATOM 713 O O . LEU A 1 86 ? 0.521 5.752 19.556 1.00 92.31 86 LEU A O 1
ATOM 717 N N . VAL A 1 87 ? 1.641 6.159 17.640 1.00 90.88 87 VAL A N 1
ATOM 718 C CA . VAL A 1 87 ? 2.446 4.925 17.641 1.00 90.88 87 VAL A CA 1
ATOM 719 C C . VAL A 1 87 ? 3.231 4.810 18.951 1.00 90.88 87 VAL A C 1
ATOM 721 O O . VAL A 1 87 ? 3.015 3.877 19.724 1.00 90.88 87 VAL A O 1
ATOM 724 N N . ALA A 1 88 ? 4.021 5.833 19.291 1.00 91.12 88 ALA A N 1
ATOM 725 C CA . ALA A 1 88 ? 4.804 5.859 20.526 1.00 91.12 88 ALA A CA 1
ATOM 726 C C . ALA A 1 88 ? 3.930 5.800 21.796 1.00 91.12 88 ALA A C 1
ATOM 728 O O . ALA A 1 88 ? 4.305 5.193 22.804 1.00 91.12 88 ALA A O 1
ATOM 729 N N . LYS A 1 89 ? 2.744 6.426 21.774 1.00 93.25 89 LYS A N 1
ATOM 730 C CA . LYS A 1 89 ? 1.772 6.390 22.881 1.00 93.25 89 LYS A CA 1
ATOM 731 C C . LYS A 1 89 ? 1.235 4.976 23.117 1.00 93.25 89 LYS A C 1
ATOM 733 O O . LYS A 1 89 ? 1.043 4.612 24.282 1.00 93.25 89 LYS A O 1
ATOM 738 N N . ILE A 1 90 ? 0.981 4.214 22.053 1.00 90.75 90 ILE A N 1
ATOM 739 C CA . ILE A 1 90 ? 0.496 2.830 22.128 1.00 90.75 90 ILE A CA 1
ATOM 740 C C . ILE A 1 90 ? 1.614 1.908 22.618 1.00 90.75 90 ILE A C 1
ATOM 742 O O . ILE A 1 90 ? 1.424 1.217 23.617 1.00 90.75 90 ILE A O 1
ATOM 746 N N . GLU A 1 91 ? 2.794 1.968 21.997 1.00 88.62 91 GLU A N 1
ATOM 747 C CA . GLU A 1 91 ? 3.954 1.126 22.336 1.00 88.62 91 GLU A CA 1
ATOM 748 C C . GLU A 1 91 ? 4.400 1.288 23.793 1.00 88.62 91 GLU A C 1
ATOM 750 O O . GLU A 1 91 ? 4.764 0.324 24.464 1.00 88.62 91 GLU A O 1
ATOM 755 N N . LYS A 1 92 ? 4.308 2.504 24.341 1.00 90.12 92 LYS A N 1
ATOM 756 C CA . LYS A 1 92 ? 4.643 2.755 25.748 1.00 90.12 92 LYS A CA 1
ATOM 757 C C . LYS A 1 92 ? 3.634 2.152 26.737 1.00 90.12 92 LYS A C 1
ATOM 759 O O . LYS A 1 92 ? 3.989 1.935 27.893 1.00 90.12 92 LYS A O 1
ATOM 764 N N . ASN A 1 93 ? 2.386 1.918 26.323 1.00 90.62 93 ASN A N 1
ATOM 765 C CA . ASN A 1 93 ? 1.286 1.522 27.214 1.00 90.62 93 ASN A CA 1
ATOM 766 C C . ASN A 1 93 ? 0.473 0.339 26.657 1.00 90.62 93 ASN A C 1
ATOM 768 O O . ASN A 1 93 ? -0.753 0.335 26.742 1.00 90.62 93 ASN A O 1
ATOM 772 N N . LEU A 1 94 ? 1.138 -0.671 26.090 1.00 86.00 94 LEU A N 1
ATOM 773 C CA . LEU A 1 94 ? 0.499 -1.795 25.384 1.00 86.00 94 LEU A CA 1
ATOM 774 C C . LEU A 1 94 ? -0.636 -2.480 26.161 1.00 86.00 94 LEU A C 1
ATOM 776 O O . LEU A 1 94 ? -1.632 -2.879 25.563 1.00 86.00 94 LEU A O 1
ATOM 780 N N . SER A 1 95 ? -0.520 -2.584 27.491 1.00 86.75 95 SER A N 1
ATOM 781 C CA . SER A 1 95 ? -1.558 -3.166 28.354 1.00 86.75 95 SER A CA 1
ATOM 782 C C . SER A 1 95 ? -2.908 -2.462 28.212 1.00 86.75 95 SER A C 1
ATOM 784 O O . SER A 1 95 ? -3.953 -3.113 28.143 1.00 86.75 95 SER A O 1
ATOM 786 N N . ASP A 1 96 ? -2.879 -1.133 28.122 1.00 90.19 96 ASP A N 1
ATOM 787 C CA . ASP A 1 96 ? -4.069 -0.286 28.059 1.00 90.19 96 ASP A CA 1
ATOM 788 C C . ASP A 1 96 ? -4.736 -0.383 26.678 1.00 90.19 96 ASP A C 1
ATOM 790 O O . ASP A 1 96 ? -5.947 -0.213 26.550 1.00 90.19 96 ASP A O 1
ATOM 794 N N . TYR A 1 97 ? -3.957 -0.722 25.648 1.00 90.56 97 TYR A N 1
ATOM 795 C CA . TYR A 1 97 ? -4.404 -0.913 24.266 1.00 90.56 97 TYR A CA 1
ATOM 796 C C . TYR A 1 97 ? -4.568 -2.388 23.885 1.00 90.56 97 TYR A C 1
ATOM 798 O O . TYR A 1 97 ? -4.602 -2.719 22.702 1.00 90.56 97 TYR A O 1
ATOM 806 N N . SER A 1 98 ? -4.702 -3.286 24.864 1.00 86.69 98 SER A N 1
ATOM 807 C CA . SER A 1 98 ? -4.811 -4.732 24.620 1.00 86.69 98 SER A CA 1
ATOM 808 C C . SER A 1 98 ? -5.914 -5.105 23.623 1.00 86.69 98 SER A C 1
ATOM 810 O O . SER A 1 98 ? -5.712 -6.010 22.828 1.00 86.69 98 SER A O 1
ATOM 812 N N . PHE A 1 99 ? -7.024 -4.361 23.569 1.00 87.94 99 PHE A N 1
ATOM 813 C CA . PHE A 1 99 ? -8.111 -4.566 22.598 1.00 87.94 99 PHE A CA 1
ATOM 814 C C . PHE A 1 99 ? -7.722 -4.337 21.123 1.00 87.94 99 PHE A C 1
ATOM 816 O O . PHE A 1 99 ? -8.509 -4.654 20.234 1.00 87.94 99 PHE A O 1
ATOM 823 N N . LEU A 1 100 ? -6.550 -3.755 20.855 1.00 87.19 100 LEU A N 1
ATOM 824 C CA . LEU A 1 100 ? -6.007 -3.565 19.510 1.00 87.19 100 LEU A CA 1
ATOM 825 C C . LEU A 1 100 ? -5.124 -4.737 19.050 1.00 87.19 100 LEU A C 1
ATOM 827 O O . LEU A 1 100 ? -4.779 -4.800 17.875 1.00 87.19 100 LEU A O 1
ATOM 831 N N . HIS A 1 101 ? -4.715 -5.636 19.954 1.00 82.25 101 HIS A N 1
ATOM 832 C CA . HIS A 1 101 ? -3.750 -6.709 19.660 1.00 82.25 101 HIS A CA 1
ATOM 833 C C . HIS A 1 101 ? -2.465 -6.194 18.970 1.00 82.25 101 HIS A C 1
ATOM 835 O O . HIS A 1 101 ? -1.920 -6.827 18.066 1.00 82.25 101 HIS A O 1
ATOM 841 N N . TYR A 1 102 ? -1.985 -5.019 19.398 1.00 77.94 102 TYR A N 1
ATOM 842 C CA . TYR A 1 102 ? -0.933 -4.257 18.713 1.00 77.94 102 TYR A CA 1
ATOM 843 C C . TYR A 1 102 ? 0.400 -5.021 18.573 1.00 77.94 102 TYR A C 1
ATOM 845 O O . TYR A 1 102 ? 1.019 -4.960 17.511 1.00 77.94 102 TYR A O 1
ATOM 853 N N . ASP A 1 103 ? 0.781 -5.803 19.592 1.00 66.31 103 ASP A N 1
ATOM 854 C CA . ASP A 1 103 ? 2.036 -6.581 19.662 1.00 66.31 103 ASP A CA 1
ATOM 855 C C . ASP A 1 103 ? 1.803 -8.102 19.706 1.00 66.31 103 ASP A C 1
ATOM 857 O O . ASP A 1 103 ? 2.514 -8.852 20.377 1.00 66.31 103 ASP A O 1
ATOM 861 N N . GLY A 1 104 ? 0.776 -8.586 19.001 1.00 57.25 104 GLY A N 1
ATOM 862 C CA . GLY A 1 104 ? 0.526 -10.024 18.882 1.00 57.25 104 GLY A CA 1
ATOM 863 C C . GLY A 1 104 ? 1.763 -10.812 18.410 1.00 57.25 104 GLY A C 1
ATOM 864 O O . GLY A 1 104 ? 2.516 -10.357 17.548 1.00 57.25 104 GLY A O 1
ATOM 865 N N . PHE A 1 105 ? 1.944 -11.996 19.001 1.00 50.59 105 PHE A N 1
ATOM 866 C CA . PHE A 1 105 ? 2.969 -13.015 18.743 1.00 50.59 105 PHE A CA 1
ATOM 867 C C . PHE A 1 105 ? 3.722 -12.912 17.411 1.00 50.59 105 PHE A C 1
ATOM 869 O O . PHE A 1 105 ? 3.138 -13.184 16.365 1.00 50.59 105 PHE A O 1
ATOM 876 N N . ASN A 1 106 ? 5.021 -12.575 17.483 1.00 56.81 106 ASN A N 1
ATOM 877 C CA . ASN A 1 106 ? 6.029 -12.580 16.406 1.00 56.81 106 ASN A CA 1
ATOM 878 C C . ASN A 1 106 ? 5.470 -12.272 15.000 1.00 56.81 106 ASN A C 1
ATOM 880 O O . ASN A 1 106 ? 5.854 -12.890 13.998 1.00 56.81 106 ASN A O 1
ATOM 884 N N . ASN A 1 107 ? 4.525 -11.323 14.959 1.00 63.00 107 ASN A N 1
ATOM 885 C CA . ASN A 1 107 ? 3.803 -10.934 13.759 1.00 63.00 107 ASN A CA 1
ATOM 886 C C . ASN A 1 107 ? 4.790 -10.449 12.708 1.00 63.00 107 ASN A C 1
ATOM 888 O O . ASN A 1 107 ? 4.573 -10.705 11.537 1.00 63.00 107 ASN A O 1
ATOM 892 N N . ASP A 1 108 ? 5.903 -9.849 13.121 1.00 70.75 108 ASP A N 1
ATOM 893 C CA . ASP A 1 108 ? 6.924 -9.315 12.228 1.00 70.75 108 ASP A CA 1
ATOM 894 C C . ASP A 1 108 ? 7.507 -10.388 11.301 1.00 70.75 108 ASP A C 1
ATOM 896 O O . ASP A 1 108 ? 7.622 -10.153 10.102 1.00 70.75 108 ASP A O 1
ATOM 900 N N . ILE A 1 109 ? 7.792 -11.600 11.802 1.00 79.94 109 ILE A N 1
ATOM 901 C CA . ILE A 1 109 ? 8.303 -12.692 10.953 1.00 79.94 109 ILE A CA 1
ATOM 902 C C . ILE A 1 109 ? 7.219 -13.189 9.994 1.00 79.94 109 ILE A C 1
ATOM 904 O O . ILE A 1 109 ? 7.499 -13.431 8.822 1.00 79.94 109 ILE A O 1
ATOM 908 N N . LEU A 1 110 ? 5.980 -13.360 10.465 1.00 81.31 110 LEU A N 1
ATOM 909 C CA . LEU A 1 110 ? 4.881 -13.827 9.612 1.00 81.31 110 LEU A CA 1
ATOM 910 C C . LEU A 1 110 ? 4.487 -12.784 8.559 1.00 81.31 110 LEU A C 1
ATOM 912 O O . LEU A 1 110 ? 4.234 -13.144 7.412 1.00 81.31 110 LEU A O 1
ATOM 916 N N . SER A 1 111 ? 4.478 -11.508 8.933 1.00 77.88 111 SER A N 1
ATOM 917 C CA . SER A 1 111 ? 4.271 -10.368 8.045 1.00 77.88 111 SER A CA 1
ATOM 918 C C . SER A 1 111 ? 5.389 -10.289 7.013 1.00 77.88 111 SER A C 1
ATOM 920 O O . SER A 1 111 ? 5.095 -10.232 5.823 1.00 77.88 111 SER A O 1
ATOM 922 N N . TYR A 1 112 ? 6.651 -10.410 7.433 1.00 84.06 112 TYR A N 1
ATOM 923 C CA . TYR A 1 112 ? 7.798 -10.466 6.527 1.00 84.06 112 TYR A CA 1
ATOM 924 C C . TYR A 1 112 ? 7.685 -11.627 5.530 1.00 84.06 112 TYR A C 1
ATOM 926 O O . TYR A 1 112 ? 7.815 -11.429 4.326 1.00 84.06 112 TYR A O 1
ATOM 934 N N . LEU A 1 113 ? 7.373 -12.840 6.000 1.00 87.06 113 LEU A N 1
ATOM 935 C CA . LEU A 1 113 ? 7.176 -13.998 5.120 1.00 87.06 113 LEU A CA 1
ATOM 936 C C . LEU A 1 113 ? 6.016 -13.789 4.141 1.00 87.06 113 LEU A C 1
ATOM 938 O O . LEU A 1 113 ? 6.098 -14.231 2.995 1.00 87.06 113 LEU A O 1
ATOM 942 N N . LEU A 1 114 ? 4.944 -13.121 4.574 1.00 85.19 114 LEU A N 1
ATOM 943 C CA . LEU A 1 114 ? 3.815 -12.783 3.713 1.00 85.19 114 LEU A CA 1
ATOM 944 C C . LEU A 1 114 ? 4.214 -11.758 2.644 1.00 85.19 114 LEU A C 1
ATOM 946 O O . LEU A 1 114 ? 3.802 -11.903 1.495 1.00 85.19 114 LEU A O 1
ATOM 950 N N . GLU A 1 115 ? 5.016 -10.752 2.989 1.00 85.44 115 GLU A N 1
ATOM 951 C CA . GLU A 1 115 ? 5.563 -9.787 2.030 1.00 85.44 115 GLU A CA 1
ATOM 952 C C . GLU A 1 115 ? 6.509 -10.444 1.029 1.00 85.44 115 GLU A C 1
ATOM 954 O O . GLU A 1 115 ? 6.354 -10.233 -0.173 1.00 85.44 115 GLU A O 1
ATOM 959 N N . CYS A 1 116 ? 7.429 -11.296 1.491 1.00 87.75 116 CYS A N 1
ATOM 960 C CA . CYS A 1 116 ? 8.288 -12.076 0.604 1.00 87.75 116 CYS A CA 1
ATOM 961 C C . CYS A 1 116 ? 7.453 -12.908 -0.365 1.00 87.75 116 CYS A C 1
ATOM 963 O O . CYS A 1 116 ? 7.701 -12.875 -1.563 1.00 87.75 116 CYS A O 1
ATOM 965 N N . TYR A 1 117 ? 6.434 -13.609 0.137 1.00 89.06 117 TYR A N 1
ATOM 966 C CA . TYR A 1 117 ? 5.557 -14.405 -0.710 1.00 89.06 117 TYR A CA 1
ATOM 967 C C . TYR A 1 117 ? 4.808 -13.547 -1.735 1.00 89.06 117 TYR A C 1
ATOM 969 O O . TYR A 1 117 ? 4.723 -13.933 -2.894 1.00 89.06 117 TYR A O 1
ATOM 977 N N . LYS A 1 118 ? 4.307 -12.366 -1.352 1.00 88.06 118 LYS A N 1
ATOM 978 C CA . LYS A 1 118 ? 3.697 -11.419 -2.300 1.00 88.06 118 LYS A CA 1
ATOM 979 C C . LYS A 1 118 ? 4.671 -11.036 -3.409 1.00 88.06 118 LYS A C 1
ATOM 981 O O . LYS A 1 118 ? 4.277 -11.076 -4.562 1.00 88.06 118 LYS A O 1
ATOM 986 N N . LEU A 1 119 ? 5.913 -10.688 -3.079 1.00 85.56 119 LEU A N 1
ATOM 987 C CA . LEU A 1 119 ? 6.899 -10.209 -4.055 1.00 85.56 119 LEU A CA 1
ATOM 988 C C . LEU A 1 119 ? 7.528 -11.321 -4.913 1.00 85.56 119 LEU A C 1
ATOM 990 O O . LEU A 1 119 ? 8.039 -11.018 -5.984 1.00 85.56 119 LEU A O 1
ATOM 994 N N . ASP A 1 120 ? 7.468 -12.579 -4.470 1.00 87.25 120 ASP A N 1
ATOM 995 C CA . ASP A 1 120 ? 7.978 -13.748 -5.209 1.00 87.25 120 ASP A CA 1
ATOM 996 C C . ASP A 1 120 ? 7.035 -14.206 -6.339 1.00 87.25 120 ASP A C 1
ATOM 998 O O . ASP A 1 120 ? 7.425 -14.995 -7.194 1.00 87.25 120 ASP A O 1
ATOM 1002 N N . ASN A 1 121 ? 5.787 -13.721 -6.354 1.00 88.38 121 ASN A N 1
ATOM 1003 C CA . ASN A 1 121 ? 4.845 -13.995 -7.439 1.00 88.38 121 ASN A CA 1
ATOM 1004 C C . ASN A 1 121 ? 4.988 -12.960 -8.564 1.00 88.38 121 ASN A C 1
ATOM 1006 O O . ASN A 1 121 ? 5.147 -11.760 -8.317 1.00 88.38 121 ASN A O 1
ATOM 1010 N N . ASP A 1 122 ? 4.862 -13.427 -9.806 1.00 90.56 122 ASP A N 1
ATOM 1011 C CA . ASP A 1 122 ? 4.993 -12.579 -10.987 1.00 90.56 122 ASP A CA 1
ATOM 1012 C C . ASP A 1 122 ? 3.850 -11.545 -11.056 1.00 90.56 122 ASP A C 1
ATOM 1014 O O . ASP A 1 122 ? 2.670 -11.914 -11.012 1.00 90.56 122 ASP A O 1
ATOM 1018 N N . PRO A 1 123 ? 4.157 -10.240 -11.168 1.00 93.25 123 PRO A N 1
ATOM 1019 C CA . PRO A 1 123 ? 3.158 -9.211 -11.405 1.00 93.25 123 PRO A CA 1
ATOM 1020 C C . PRO A 1 123 ? 2.660 -9.234 -12.845 1.00 93.25 123 PRO A C 1
ATOM 1022 O O . PRO A 1 123 ? 3.407 -9.500 -13.780 1.00 93.25 123 PRO A O 1
ATOM 1025 N N . SER A 1 124 ? 1.401 -8.858 -13.009 1.00 91.38 124 SER A N 1
ATOM 1026 C CA . SER A 1 124 ? 0.753 -8.570 -14.284 1.00 91.38 124 SER A CA 1
ATOM 1027 C C . SER A 1 124 ? 0.042 -7.223 -14.204 1.00 91.38 124 SER A C 1
ATOM 1029 O O . SER A 1 124 ? -0.272 -6.742 -13.113 1.00 91.38 124 SER A O 1
ATOM 1031 N N . GLN A 1 125 ? -0.210 -6.591 -15.345 1.00 89.94 125 GLN A N 1
ATOM 1032 C CA . GLN A 1 125 ? -0.956 -5.336 -15.382 1.00 89.94 125 GLN A CA 1
ATOM 1033 C C . GLN A 1 125 ? -2.466 -5.593 -15.413 1.00 89.94 125 GLN A C 1
ATOM 1035 O O . GLN A 1 125 ? -2.969 -6.311 -16.280 1.00 89.94 125 GLN A O 1
ATOM 1040 N N . ASP A 1 126 ? -3.209 -4.910 -14.543 1.00 86.38 126 ASP A N 1
ATOM 1041 C CA . ASP A 1 126 ? -4.663 -4.829 -14.656 1.00 86.38 126 ASP A CA 1
ATOM 1042 C C . ASP A 1 126 ? -5.060 -3.820 -15.748 1.00 86.38 126 ASP A C 1
ATOM 1044 O O . ASP A 1 126 ? -5.020 -2.594 -15.560 1.00 86.38 126 ASP A O 1
ATOM 1048 N N . LYS A 1 127 ? -5.443 -4.345 -16.915 1.00 78.38 127 LYS A N 1
ATOM 1049 C CA . LYS A 1 127 ? -5.818 -3.542 -18.090 1.00 78.38 127 LYS A CA 1
ATOM 1050 C C . LYS A 1 127 ? -7.105 -2.729 -17.859 1.00 78.38 127 LYS A C 1
ATOM 1052 O O . LYS A 1 127 ? -7.213 -1.601 -18.348 1.00 78.38 127 LYS A O 1
ATOM 1057 N N . GLU A 1 128 ? -8.068 -3.263 -17.107 1.00 74.19 128 GLU A N 1
ATOM 1058 C CA . GLU A 1 128 ? -9.354 -2.596 -16.860 1.00 74.19 128 GLU A CA 1
ATOM 1059 C C . GLU A 1 128 ? -9.175 -1.388 -15.941 1.00 74.19 128 GLU A C 1
ATOM 1061 O O . GLU A 1 128 ? -9.635 -0.286 -16.252 1.00 74.19 128 GLU A O 1
ATOM 1066 N N . ALA A 1 129 ? -8.448 -1.567 -14.838 1.00 72.69 129 ALA A N 1
ATOM 1067 C CA . ALA A 1 129 ? -8.205 -0.492 -13.887 1.00 72.69 129 ALA A CA 1
ATOM 1068 C C . ALA A 1 129 ? -7.300 0.608 -14.459 1.00 72.69 129 ALA A C 1
ATOM 1070 O O . ALA A 1 129 ? -7.551 1.786 -14.212 1.00 72.69 129 ALA A O 1
ATOM 1071 N N . SER A 1 130 ? -6.302 0.247 -15.274 1.00 69.25 130 SER A N 1
ATOM 1072 C CA . SER A 1 130 ? -5.406 1.219 -15.926 1.00 69.25 130 SER A CA 1
ATOM 1073 C C . SER A 1 130 ? -6.174 2.202 -16.822 1.00 69.25 130 SER A C 1
ATOM 1075 O O . SER A 1 130 ? -5.853 3.386 -16.871 1.00 69.25 130 SER A O 1
ATOM 1077 N N . THR A 1 131 ? -7.247 1.746 -17.476 1.00 66.44 131 THR A N 1
ATOM 1078 C CA . THR A 1 131 ? -8.071 2.598 -18.354 1.00 66.44 131 THR A CA 1
ATOM 1079 C C . THR A 1 131 ? -8.817 3.692 -17.577 1.00 66.44 131 THR A C 1
ATOM 1081 O O . THR A 1 131 ? -9.076 4.767 -18.110 1.00 66.44 131 THR A O 1
ATOM 1084 N N . LEU A 1 132 ? -9.143 3.454 -16.303 1.00 69.69 132 LEU A N 1
ATOM 1085 C CA . LEU A 1 132 ? -9.892 4.395 -15.462 1.00 69.69 132 LEU A CA 1
ATOM 1086 C C . LEU A 1 132 ? -9.034 5.547 -14.909 1.00 69.69 132 LEU A C 1
ATOM 1088 O O . LEU A 1 132 ? -9.587 6.513 -14.390 1.00 69.69 132 LEU A O 1
ATOM 1092 N N . LEU A 1 133 ? -7.705 5.456 -15.009 1.00 72.62 133 LEU A N 1
ATOM 1093 C CA . LEU A 1 133 ? -6.746 6.358 -14.354 1.00 72.62 133 LEU A CA 1
ATOM 1094 C C . LEU A 1 133 ? -6.169 7.437 -15.291 1.00 72.62 133 LEU A C 1
ATOM 1096 O O . LEU A 1 133 ? -5.218 8.134 -14.939 1.00 72.62 133 LEU A O 1
ATOM 1100 N N . SER A 1 134 ? -6.736 7.590 -16.490 1.00 72.31 134 SER A N 1
ATOM 1101 C CA . SER A 1 134 ? -6.258 8.548 -17.491 1.00 72.31 134 SER A CA 1
ATOM 1102 C C . SER A 1 134 ? -6.419 10.011 -17.054 1.00 72.31 134 SER A C 1
ATOM 1104 O O . SER A 1 134 ? -7.393 10.369 -16.395 1.00 72.31 134 SER A O 1
ATOM 1106 N N . GLY A 1 135 ? -5.509 10.880 -17.506 1.00 81.44 135 GLY A N 1
ATOM 1107 C CA . GLY A 1 135 ? -5.624 12.337 -17.348 1.00 81.44 135 GLY A CA 1
ATOM 1108 C C . GLY A 1 135 ? -4.926 12.920 -16.118 1.00 81.44 135 GLY A C 1
ATOM 1109 O O . GLY A 1 135 ? -5.054 14.116 -15.868 1.00 81.44 135 GLY A O 1
ATOM 1110 N N . ILE A 1 136 ? -4.199 12.107 -15.349 1.00 88.75 136 ILE A N 1
ATOM 1111 C CA . ILE A 1 136 ? -3.287 12.587 -14.303 1.00 88.75 136 ILE A CA 1
ATOM 1112 C C . ILE A 1 136 ? -1.995 13.073 -14.967 1.00 88.75 136 ILE A C 1
ATOM 1114 O O . ILE A 1 136 ? -1.423 12.377 -15.805 1.00 88.75 136 ILE A O 1
ATOM 1118 N N . ASP A 1 137 ? -1.532 14.260 -14.580 1.00 90.56 137 ASP A N 1
ATOM 1119 C CA . ASP A 1 137 ? -0.258 14.804 -15.046 1.00 90.56 137 ASP A CA 1
ATOM 1120 C C . ASP A 1 137 ? 0.907 14.096 -14.333 1.00 90.56 137 ASP A C 1
ATOM 1122 O O . ASP A 1 137 ? 1.289 14.426 -13.205 1.00 90.56 137 ASP A O 1
ATOM 1126 N N . VAL A 1 138 ? 1.434 13.066 -14.996 1.00 90.38 138 VAL A N 1
ATOM 1127 C CA . VAL A 1 138 ? 2.531 12.238 -14.486 1.00 90.38 138 VAL A CA 1
ATOM 1128 C C . VAL A 1 138 ? 3.848 13.004 -14.382 1.00 90.38 138 VAL A C 1
ATOM 1130 O O . VAL A 1 138 ? 4.647 12.701 -13.500 1.00 90.38 138 VAL A O 1
ATOM 1133 N N . GLU A 1 139 ? 4.076 14.020 -15.219 1.00 90.25 139 GLU A N 1
ATOM 1134 C CA . GLU A 1 139 ? 5.298 14.829 -15.162 1.00 90.25 139 GLU A CA 1
ATOM 1135 C C . GLU A 1 139 ? 5.312 15.684 -13.893 1.00 90.25 139 GLU A C 1
ATOM 1137 O O . GLU A 1 139 ? 6.312 15.726 -13.169 1.00 90.25 139 GLU A O 1
ATOM 1142 N N . VAL A 1 140 ? 4.177 16.316 -13.577 1.00 92.38 140 VAL A N 1
ATOM 1143 C CA . VAL A 1 140 ? 4.000 17.080 -12.336 1.00 92.38 140 VAL A CA 1
ATOM 1144 C C . VAL A 1 140 ? 4.130 16.172 -11.116 1.00 92.38 140 VAL A C 1
ATOM 1146 O O . VAL A 1 140 ? 4.833 16.538 -10.171 1.00 92.38 140 VAL A O 1
ATOM 1149 N N . LEU A 1 141 ? 3.511 14.987 -11.141 1.00 93.56 141 LEU A N 1
ATOM 1150 C CA . LEU A 1 141 ? 3.613 14.003 -10.059 1.00 93.56 141 LEU A CA 1
ATOM 1151 C C . LEU A 1 141 ? 5.064 13.565 -9.820 1.00 93.56 141 LEU A C 1
ATOM 1153 O O . LEU A 1 141 ? 5.532 13.601 -8.685 1.00 93.56 141 LEU A O 1
ATOM 1157 N N . MET A 1 142 ? 5.799 13.206 -10.874 1.00 90.56 142 MET A N 1
ATOM 1158 C CA . MET A 1 142 ? 7.195 12.769 -10.763 1.00 90.56 142 MET A CA 1
ATOM 1159 C C . MET A 1 142 ? 8.114 13.890 -10.266 1.00 90.56 142 MET A C 1
ATOM 1161 O O . MET A 1 142 ? 9.004 13.651 -9.448 1.00 90.56 142 MET A O 1
ATOM 1165 N N . LYS A 1 143 ? 7.878 15.130 -10.708 1.00 92.38 143 LYS A N 1
ATOM 1166 C CA . LYS A 1 143 ? 8.671 16.295 -10.298 1.00 92.38 143 LYS A CA 1
ATOM 1167 C C . LYS A 1 143 ? 8.417 16.703 -8.848 1.00 92.38 143 LYS A C 1
ATOM 1169 O O . LYS A 1 143 ? 9.365 16.977 -8.117 1.00 92.38 143 LYS A O 1
ATOM 1174 N N . ASN A 1 144 ? 7.152 16.777 -8.442 1.00 93.81 144 ASN A N 1
ATOM 1175 C CA . ASN A 1 144 ? 6.767 17.290 -7.126 1.00 93.81 144 ASN A CA 1
ATOM 1176 C C . ASN A 1 144 ? 6.633 16.191 -6.065 1.00 93.81 144 ASN A C 1
ATOM 1178 O O . ASN A 1 144 ? 6.467 16.515 -4.894 1.00 93.81 144 ASN A O 1
ATOM 1182 N N . GLN A 1 145 ? 6.689 14.917 -6.463 1.00 94.25 145 GLN A N 1
ATOM 1183 C CA . GLN A 1 145 ? 6.387 13.724 -5.659 1.00 94.25 145 GLN A CA 1
ATOM 1184 C C . GLN A 1 145 ? 4.913 13.572 -5.250 1.00 94.25 145 GLN A C 1
ATOM 1186 O O . GLN A 1 145 ? 4.529 12.531 -4.721 1.00 94.25 145 GLN A O 1
ATOM 1191 N N . TYR A 1 146 ? 4.077 14.576 -5.516 1.00 95.31 146 TYR A N 1
ATOM 1192 C CA . TYR A 1 146 ? 2.640 14.551 -5.273 1.00 95.31 146 TYR A CA 1
ATOM 1193 C C . TYR A 1 146 ? 1.888 15.444 -6.269 1.00 95.31 146 TYR A C 1
ATOM 1195 O O . TYR A 1 146 ? 2.447 16.388 -6.835 1.00 95.31 146 TYR A O 1
ATOM 1203 N N . ILE A 1 147 ? 0.596 15.173 -6.455 1.00 95.81 147 ILE A N 1
ATOM 1204 C CA . ILE A 1 147 ? -0.319 15.975 -7.275 1.00 95.81 147 ILE A CA 1
ATOM 1205 C C . ILE A 1 147 ? -1.716 16.022 -6.652 1.00 95.81 147 ILE A C 1
ATOM 1207 O O . ILE A 1 147 ? -2.218 15.019 -6.144 1.00 95.81 147 ILE A O 1
ATOM 1211 N N . MET A 1 148 ? -2.347 17.201 -6.666 1.00 95.19 148 MET A N 1
ATOM 1212 C CA . MET A 1 148 ? -3.739 17.350 -6.233 1.00 95.19 148 MET A CA 1
ATOM 1213 C C . MET A 1 148 ? -4.664 16.837 -7.331 1.00 95.19 148 MET A C 1
ATOM 1215 O O . MET A 1 148 ? -4.600 17.322 -8.461 1.00 95.19 148 MET A O 1
ATOM 1219 N N . LEU A 1 149 ? -5.535 15.892 -6.994 1.00 93.75 149 LEU A N 1
ATOM 1220 C CA . LEU A 1 149 ? -6.507 15.357 -7.936 1.00 93.75 149 LEU A CA 1
ATOM 1221 C C . LEU A 1 149 ? -7.743 16.256 -8.030 1.00 93.75 149 LEU A C 1
ATOM 1223 O O . LEU A 1 149 ? -8.209 16.828 -7.039 1.00 93.75 149 LEU A O 1
ATOM 1227 N N . ASN A 1 150 ? -8.301 16.349 -9.235 1.00 92.12 150 ASN A N 1
ATOM 1228 C CA . ASN A 1 150 ? -9.626 16.927 -9.438 1.00 92.12 150 ASN A CA 1
ATOM 1229 C C . ASN A 1 150 ? -10.725 15.932 -9.017 1.00 92.12 150 ASN A C 1
ATOM 1231 O O . ASN A 1 150 ? -10.456 14.762 -8.748 1.00 92.12 150 ASN A O 1
ATOM 1235 N N . GLN A 1 151 ? -11.977 16.388 -8.959 1.00 90.19 151 GLN A N 1
ATOM 1236 C CA . GLN A 1 151 ? -13.065 15.549 -8.457 1.00 90.19 151 GLN A CA 1
ATOM 1237 C C . GLN A 1 151 ? -13.316 14.304 -9.326 1.00 90.19 151 GLN A C 1
ATOM 1239 O O . GLN A 1 151 ? -13.499 13.223 -8.782 1.00 90.19 151 GLN A O 1
ATOM 1244 N N . GLU A 1 152 ? -13.242 14.409 -10.656 1.00 90.12 152 GLU A N 1
ATOM 1245 C CA . GLU A 1 152 ? -13.443 13.257 -11.549 1.00 90.12 152 GLU A CA 1
ATOM 1246 C C . GLU A 1 152 ? -12.378 12.169 -11.332 1.00 90.12 152 GLU A C 1
ATOM 1248 O O . GLU A 1 152 ? -12.695 10.978 -11.287 1.00 90.12 152 GLU A O 1
ATOM 1253 N N . GLN A 1 153 ? -11.120 12.579 -11.136 1.00 91.75 153 GLN A N 1
ATOM 1254 C CA . GLN A 1 153 ? -10.000 11.691 -10.816 1.00 91.75 153 GLN A CA 1
ATOM 1255 C C . GLN A 1 153 ? -10.167 11.045 -9.435 1.00 91.75 153 GLN A C 1
ATOM 1257 O O . GLN A 1 153 ? -9.938 9.844 -9.288 1.00 91.75 153 GLN A O 1
ATOM 1262 N N . VAL A 1 154 ? -10.607 11.815 -8.432 1.00 92.44 154 VAL A N 1
ATOM 1263 C CA . VAL A 1 154 ? -10.923 11.293 -7.092 1.00 92.44 154 VAL A CA 1
ATOM 1264 C C . VAL A 1 154 ? -12.028 10.240 -7.173 1.00 92.44 154 VAL A C 1
ATOM 1266 O O . VAL A 1 154 ? -11.887 9.165 -6.589 1.00 92.44 154 VAL A O 1
ATOM 1269 N N . ASP A 1 155 ? -13.089 10.494 -7.935 1.00 90.12 155 ASP A N 1
ATOM 1270 C CA . ASP A 1 155 ? -14.216 9.573 -8.090 1.00 90.12 155 ASP A CA 1
ATOM 1271 C C . ASP A 1 155 ? -13.814 8.281 -8.817 1.00 90.12 155 ASP A C 1
ATOM 1273 O O . ASP A 1 155 ? -14.303 7.192 -8.498 1.00 90.12 155 ASP A O 1
ATOM 1277 N N . ALA A 1 156 ? -12.941 8.379 -9.823 1.00 90.31 156 ALA A N 1
ATOM 1278 C CA . ALA A 1 156 ? -12.388 7.216 -10.513 1.00 90.31 156 ALA A CA 1
ATOM 1279 C C . ALA A 1 156 ? -11.538 6.362 -9.560 1.00 90.31 156 ALA A C 1
ATOM 1281 O O . ALA A 1 156 ? -11.721 5.143 -9.477 1.00 90.31 156 ALA A O 1
ATOM 1282 N N . LEU A 1 157 ? -10.676 7.003 -8.770 1.00 91.69 157 LEU A N 1
ATOM 1283 C CA . LEU A 1 157 ? -9.807 6.317 -7.823 1.00 91.69 157 LEU A CA 1
ATOM 1284 C C . LEU A 1 157 ? -10.591 5.697 -6.659 1.00 91.69 157 LEU A C 1
ATOM 1286 O O . LEU A 1 157 ? -10.341 4.552 -6.285 1.00 91.69 157 LEU A O 1
ATOM 1290 N N . CYS A 1 158 ? -11.610 6.382 -6.138 1.00 91.19 158 CYS A N 1
ATOM 1291 C CA . CYS A 1 158 ? -12.471 5.833 -5.091 1.00 91.19 158 CYS A CA 1
ATOM 1292 C C . CYS A 1 158 ? -13.237 4.586 -5.558 1.00 91.19 158 CYS A C 1
ATOM 1294 O O . CYS A 1 158 ? -13.418 3.642 -4.778 1.00 91.19 158 CYS A O 1
ATOM 1296 N N . ARG A 1 159 ? -13.651 4.542 -6.834 1.00 89.44 159 ARG A N 1
ATOM 1297 C CA . ARG A 1 159 ? -14.250 3.348 -7.453 1.00 89.44 159 ARG A CA 1
ATOM 1298 C C . ARG A 1 159 ? -13.259 2.189 -7.524 1.00 89.44 159 ARG A C 1
ATOM 1300 O O . ARG A 1 159 ? -13.621 1.073 -7.151 1.00 89.44 159 ARG A O 1
ATOM 1307 N N . ILE A 1 160 ? -12.020 2.458 -7.930 1.00 89.62 160 ILE A N 1
ATOM 1308 C CA . ILE A 1 160 ? -10.939 1.464 -7.963 1.00 89.62 160 ILE A CA 1
ATOM 1309 C C . ILE A 1 160 ? -10.676 0.898 -6.567 1.00 89.62 160 ILE A C 1
ATOM 1311 O O . ILE A 1 160 ? -10.730 -0.317 -6.392 1.00 89.62 160 ILE A O 1
ATOM 1315 N N . ILE A 1 161 ? -10.470 1.757 -5.565 1.00 90.25 161 ILE A N 1
ATOM 1316 C CA . ILE A 1 161 ? -10.216 1.349 -4.173 1.00 90.25 161 ILE A CA 1
ATOM 1317 C C . ILE A 1 161 ? -11.384 0.508 -3.643 1.00 90.25 161 ILE A C 1
ATOM 1319 O O . ILE A 1 161 ? -11.194 -0.547 -3.043 1.00 90.25 161 ILE A O 1
ATOM 1323 N N . SER A 1 162 ? -12.622 0.922 -3.912 1.00 87.25 162 SER A N 1
ATOM 1324 C CA . SER A 1 162 ? -13.806 0.172 -3.475 1.00 87.25 162 SER A CA 1
ATOM 1325 C C . SER A 1 162 ? -13.931 -1.201 -4.140 1.00 87.25 162 SER A C 1
ATOM 1327 O O . SER A 1 162 ? -14.479 -2.126 -3.543 1.00 87.25 162 SER A O 1
ATOM 1329 N N . PHE A 1 163 ? -13.438 -1.360 -5.368 1.00 84.88 163 PHE A N 1
ATOM 1330 C CA . PHE A 1 163 ? -13.465 -2.642 -6.065 1.00 84.88 163 PHE A CA 1
ATOM 1331 C C . PHE A 1 163 ? -12.287 -3.545 -5.680 1.00 84.88 163 PHE A C 1
ATOM 1333 O O . PHE A 1 163 ? -12.487 -4.740 -5.484 1.00 84.88 163 PHE A O 1
ATOM 1340 N N . LYS A 1 164 ? -11.080 -2.983 -5.548 1.00 83.94 164 LYS A N 1
ATOM 1341 C CA . LYS A 1 164 ? -9.835 -3.732 -5.333 1.00 83.94 164 LYS A CA 1
ATOM 1342 C C . LYS A 1 164 ? -9.507 -3.989 -3.863 1.00 83.94 164 LYS A C 1
ATOM 1344 O O . LYS A 1 164 ? -9.103 -5.105 -3.548 1.00 83.94 164 LYS A O 1
ATOM 1349 N N . ASP A 1 165 ? -9.748 -3.021 -2.979 1.00 77.44 165 ASP A N 1
ATOM 1350 C CA . ASP A 1 165 ? -9.369 -3.129 -1.563 1.00 77.44 165 ASP A CA 1
ATOM 1351 C C . ASP A 1 165 ? -10.531 -3.602 -0.677 1.00 77.44 165 ASP A C 1
ATOM 1353 O O . ASP A 1 165 ? -10.333 -4.414 0.225 1.00 77.44 165 ASP A O 1
ATOM 1357 N N . GLN A 1 166 ? -11.766 -3.138 -0.925 1.00 69.25 166 GLN A N 1
ATOM 1358 C CA . GLN A 1 166 ? -12.922 -3.496 -0.076 1.00 69.25 166 GLN A CA 1
ATOM 1359 C C . GLN A 1 166 ? -13.583 -4.830 -0.439 1.00 69.25 166 GLN A C 1
ATOM 1361 O O . GLN A 1 166 ? -14.241 -5.439 0.407 1.00 69.25 166 GLN A O 1
ATOM 1366 N N . LYS A 1 167 ? -13.437 -5.293 -1.685 1.00 68.69 167 LYS A N 1
ATOM 1367 C CA . LYS A 1 167 ? -13.898 -6.616 -2.134 1.00 68.69 167 LYS A CA 1
ATOM 1368 C C . LYS A 1 167 ? -12.697 -7.463 -2.562 1.00 68.69 167 LYS A C 1
ATOM 1370 O O . LYS A 1 167 ? -12.615 -7.846 -3.729 1.00 68.69 167 LYS A O 1
ATOM 1375 N N . PRO A 1 168 ? -11.747 -7.723 -1.647 1.00 65.06 168 PRO A N 1
ATOM 1376 C CA . PRO A 1 168 ? -10.507 -8.374 -2.012 1.00 65.06 168 PRO A CA 1
ATOM 1377 C C . PRO A 1 168 ? -10.807 -9.789 -2.497 1.00 65.06 168 PRO A C 1
ATOM 1379 O O . PRO A 1 168 ? -11.482 -10.574 -1.827 1.00 65.06 168 PRO A O 1
ATOM 1382 N N . ASN A 1 169 ? -10.281 -10.119 -3.670 1.00 71.81 169 ASN A N 1
ATOM 1383 C CA . ASN A 1 169 ? -10.080 -11.510 -4.020 1.00 71.81 169 ASN A CA 1
ATOM 1384 C C . ASN A 1 169 ? -8.844 -11.971 -3.247 1.00 71.81 169 ASN A C 1
ATOM 1386 O O . ASN A 1 169 ? -7.753 -11.472 -3.496 1.00 71.81 169 ASN A O 1
ATOM 1390 N N . GLU A 1 170 ? -9.005 -12.898 -2.305 1.00 71.56 170 GLU A N 1
ATOM 1391 C CA . GLU A 1 170 ? -7.898 -13.399 -1.479 1.00 71.56 170 GLU A CA 1
ATOM 1392 C C . GLU A 1 170 ? -6.765 -14.043 -2.297 1.00 71.56 170 GLU A C 1
ATOM 1394 O O . GLU A 1 170 ? -5.648 -14.178 -1.801 1.00 71.56 170 GLU A O 1
ATOM 1399 N N . ALA A 1 171 ? -7.048 -14.427 -3.544 1.00 80.94 171 ALA A N 1
ATOM 1400 C CA . ALA A 1 171 ? -6.065 -14.937 -4.488 1.00 80.94 171 ALA A CA 1
ATOM 1401 C C . ALA A 1 171 ? -5.320 -13.831 -5.253 1.00 80.94 171 ALA A C 1
ATOM 1403 O O . ALA A 1 171 ? -4.469 -14.154 -6.068 1.00 80.94 171 ALA A O 1
ATOM 1404 N N . LEU A 1 172 ? -5.630 -12.548 -5.049 1.00 85.56 172 LEU A N 1
ATOM 1405 C CA . LEU A 1 172 ? -5.000 -11.439 -5.763 1.00 85.56 172 LEU A CA 1
ATOM 1406 C C . LEU A 1 172 ? -4.380 -10.450 -4.780 1.00 85.56 172 LEU A C 1
ATOM 1408 O O . LEU A 1 172 ? -5.030 -9.972 -3.852 1.00 85.56 172 LEU A O 1
ATOM 1412 N N . TYR A 1 173 ? -3.129 -10.091 -5.034 1.00 88.25 173 TYR A N 1
ATOM 1413 C CA . TYR A 1 173 ? -2.467 -8.973 -4.381 1.00 88.25 173 TYR A CA 1
ATOM 1414 C C . TYR A 1 173 ? -2.296 -7.835 -5.381 1.00 88.25 173 TYR A C 1
ATOM 1416 O O . TYR A 1 173 ? -1.678 -8.022 -6.426 1.00 88.25 173 TYR A O 1
ATOM 1424 N N . ASN A 1 174 ? -2.853 -6.665 -5.066 1.00 91.12 174 ASN A N 1
ATOM 1425 C CA . ASN A 1 174 ? -2.811 -5.505 -5.946 1.00 91.12 174 ASN A CA 1
ATOM 1426 C C . ASN A 1 174 ? -1.888 -4.423 -5.376 1.00 91.12 174 ASN A C 1
ATOM 1428 O O . ASN A 1 174 ? -1.886 -4.174 -4.172 1.00 91.12 174 ASN A O 1
ATOM 1432 N N . GLU A 1 175 ? -1.150 -3.748 -6.249 1.00 92.19 175 GLU A N 1
ATOM 1433 C CA . GLU A 1 175 ? -0.354 -2.563 -5.937 1.00 92.19 175 GLU A CA 1
ATOM 1434 C C . GLU A 1 175 ? -0.723 -1.442 -6.905 1.00 92.19 175 GLU A C 1
ATOM 1436 O O . GLU A 1 175 ? -0.760 -1.649 -8.118 1.00 92.19 175 GLU A O 1
ATOM 1441 N N . PHE A 1 176 ? -0.968 -0.247 -6.377 1.00 93.81 176 PHE A N 1
ATOM 1442 C CA . PHE A 1 176 ? -1.153 0.946 -7.190 1.00 93.81 176 PHE A CA 1
ATOM 1443 C C . PHE A 1 176 ? 0.204 1.606 -7.433 1.00 93.81 176 PHE A C 1
ATOM 1445 O O . PHE A 1 176 ? 0.933 1.881 -6.478 1.00 93.81 176 PHE A O 1
ATOM 1452 N N . VAL A 1 177 ? 0.587 1.781 -8.700 1.00 94.50 177 VAL A N 1
ATOM 1453 C CA . VAL A 1 177 ? 1.967 2.129 -9.065 1.00 94.50 177 VAL A CA 1
ATOM 1454 C C . VAL A 1 177 ? 2.047 3.080 -10.253 1.00 94.50 177 VAL A C 1
ATOM 1456 O O . VAL A 1 177 ? 1.113 3.202 -11.045 1.00 94.50 177 VAL A O 1
ATOM 1459 N N . ILE A 1 178 ? 3.217 3.692 -10.409 1.00 93.88 178 ILE A N 1
ATOM 1460 C CA . ILE A 1 178 ? 3.662 4.359 -11.631 1.00 93.88 178 ILE A CA 1
ATOM 1461 C C . ILE A 1 178 ? 4.874 3.615 -12.204 1.00 93.88 178 ILE A C 1
ATOM 1463 O O . ILE A 1 178 ? 5.813 3.295 -11.470 1.00 93.88 178 ILE A O 1
ATOM 1467 N N . SER A 1 179 ? 4.861 3.304 -13.500 1.00 93.44 179 SER A N 1
ATOM 1468 C CA . SER A 1 179 ? 6.028 2.748 -14.187 1.00 93.44 179 SER A CA 1
ATOM 1469 C C . SER A 1 179 ? 7.106 3.819 -14.366 1.00 93.44 179 SER A C 1
ATOM 1471 O O . SER A 1 179 ? 6.820 5.005 -14.518 1.00 93.44 179 SER A O 1
ATOM 1473 N N . ARG A 1 180 ? 8.366 3.393 -14.330 1.00 93.25 180 ARG A N 1
ATOM 1474 C CA . ARG A 1 180 ? 9.541 4.219 -14.652 1.00 93.25 180 ARG A CA 1
ATOM 1475 C C . ARG A 1 180 ? 10.327 3.643 -15.820 1.00 93.25 180 ARG A C 1
ATOM 1477 O O . ARG A 1 180 ? 10.879 4.392 -16.616 1.00 93.25 180 ARG A O 1
ATOM 1484 N N . LEU A 1 181 ? 10.359 2.316 -15.916 1.00 93.38 181 LEU A N 1
ATOM 1485 C CA . LEU A 1 181 ? 11.009 1.607 -17.002 1.00 93.38 181 LEU A CA 1
ATOM 1486 C C . LEU A 1 181 ? 10.176 0.407 -17.414 1.00 93.38 181 LEU A C 1
ATOM 1488 O O . LEU A 1 181 ? 9.894 -0.479 -16.597 1.00 93.38 181 LEU A O 1
ATOM 1492 N N . SER A 1 182 ? 9.848 0.354 -18.695 1.00 92.19 182 SER A N 1
ATOM 1493 C CA . SER A 1 182 ? 9.193 -0.788 -19.301 1.00 92.19 182 SER A CA 1
ATOM 1494 C C . SER A 1 182 ? 9.787 -1.136 -20.660 1.00 92.19 182 SER A C 1
ATOM 1496 O O . SER A 1 182 ? 10.472 -0.337 -21.301 1.00 92.19 182 SER A O 1
ATOM 1498 N N . VAL A 1 183 ? 9.544 -2.366 -21.101 1.00 90.38 183 VAL A N 1
ATOM 1499 C CA . VAL A 1 183 ? 9.820 -2.808 -22.468 1.00 90.38 183 VAL A CA 1
ATOM 1500 C C . VAL A 1 183 ? 8.493 -3.094 -23.147 1.00 90.38 183 VAL A C 1
ATOM 1502 O O . VAL A 1 183 ? 7.677 -3.858 -22.642 1.00 90.38 183 VAL A O 1
ATOM 1505 N N . CYS A 1 184 ? 8.284 -2.471 -24.298 1.00 87.75 184 CYS A N 1
ATOM 1506 C CA . CYS A 1 184 ? 7.110 -2.658 -25.126 1.00 87.75 184 CYS A CA 1
ATOM 1507 C C . CYS A 1 184 ? 7.427 -3.639 -26.252 1.00 87.75 184 CYS A C 1
ATOM 1509 O O . CYS A 1 184 ? 8.296 -3.384 -27.096 1.00 87.75 184 CYS A O 1
ATOM 1511 N N . SER A 1 185 ? 6.683 -4.740 -26.296 1.00 81.56 185 SER A N 1
ATOM 1512 C CA . SER A 1 185 ? 6.762 -5.692 -27.397 1.00 81.56 185 SER A CA 1
ATOM 1513 C C . SER A 1 185 ? 5.984 -5.215 -28.626 1.00 81.56 185 SER A C 1
ATOM 1515 O O . SER A 1 185 ? 5.151 -4.305 -28.563 1.00 81.56 185 SER A O 1
ATOM 1517 N N . LYS A 1 186 ? 6.182 -5.890 -29.765 1.00 71.38 186 LYS A N 1
ATOM 1518 C CA . LYS A 1 186 ? 5.500 -5.586 -31.041 1.00 71.38 186 LYS A CA 1
ATOM 1519 C C . LYS A 1 186 ? 3.974 -5.604 -30.948 1.00 71.38 186 LYS A C 1
ATOM 1521 O O . LYS A 1 186 ? 3.307 -4.870 -31.674 1.00 71.38 186 LYS A O 1
ATOM 1526 N N . ASN A 1 187 ? 3.431 -6.419 -30.048 1.00 72.06 187 ASN A N 1
ATOM 1527 C CA . ASN A 1 187 ? 1.992 -6.540 -29.822 1.00 72.06 187 ASN A CA 1
ATOM 1528 C C . ASN A 1 187 ? 1.426 -5.449 -28.895 1.00 72.06 187 ASN A C 1
ATOM 1530 O O . ASN A 1 187 ? 0.259 -5.529 -28.522 1.00 72.06 187 ASN A O 1
ATOM 1534 N N . LYS A 1 188 ? 2.222 -4.422 -28.550 1.00 74.00 188 LYS A N 1
ATOM 1535 C CA . LYS A 1 188 ? 1.896 -3.382 -27.555 1.00 74.00 188 LYS A CA 1
ATOM 1536 C C . LYS A 1 188 ? 1.699 -3.933 -26.139 1.00 74.00 188 LYS A C 1
ATOM 1538 O O . LYS A 1 188 ? 0.954 -3.370 -25.345 1.00 74.00 188 LYS A O 1
ATOM 1543 N N . GLU A 1 189 ? 2.363 -5.041 -25.846 1.00 80.81 189 GLU A N 1
ATOM 1544 C CA . GLU A 1 189 ? 2.461 -5.605 -24.503 1.00 80.81 189 GLU A CA 1
ATOM 1545 C C . GLU A 1 189 ? 3.569 -4.864 -23.751 1.00 80.81 189 GLU A C 1
ATOM 1547 O O . GLU A 1 189 ? 4.675 -4.744 -24.278 1.00 80.81 189 GLU A O 1
ATOM 1552 N N . GLU A 1 190 ? 3.261 -4.329 -22.569 1.00 86.25 190 GLU A N 1
ATOM 1553 C CA . GLU A 1 190 ? 4.190 -3.557 -21.739 1.00 86.25 190 GLU A CA 1
ATOM 1554 C C . GLU A 1 190 ? 4.689 -4.420 -20.570 1.00 86.25 190 GLU A C 1
ATOM 1556 O O . GLU A 1 190 ? 3.903 -4.879 -19.740 1.00 86.25 190 GLU A O 1
ATOM 1561 N N . TYR A 1 191 ? 6.002 -4.641 -20.502 1.00 88.62 191 TYR A N 1
ATOM 1562 C CA . TYR A 1 191 ? 6.669 -5.343 -19.405 1.00 88.62 191 TYR A CA 1
ATOM 1563 C C . TYR A 1 191 ? 7.309 -4.325 -18.471 1.00 88.62 191 TYR A C 1
ATOM 1565 O O . TYR A 1 191 ? 8.258 -3.648 -18.864 1.00 88.62 191 TYR A O 1
ATOM 1573 N N . VAL A 1 192 ? 6.812 -4.200 -17.242 1.00 92.25 192 VAL A N 1
ATOM 1574 C CA . VAL A 1 192 ? 7.289 -3.175 -16.302 1.00 92.25 192 VAL A CA 1
ATOM 1575 C C . VAL A 1 192 ? 8.396 -3.734 -15.413 1.00 92.25 192 VAL A C 1
ATOM 1577 O O . VAL A 1 192 ? 8.142 -4.584 -14.557 1.00 92.25 192 VAL A O 1
ATOM 1580 N N . PHE A 1 193 ? 9.615 -3.219 -15.579 1.00 91.88 193 PHE A N 1
ATOM 1581 C CA . PHE A 1 193 ? 10.781 -3.625 -14.788 1.00 91.88 193 PHE A CA 1
ATOM 1582 C C . PHE A 1 193 ? 11.021 -2.725 -13.591 1.00 91.88 193 PHE A C 1
ATOM 1584 O O . PHE A 1 193 ? 11.328 -3.232 -12.518 1.00 91.88 193 PHE A O 1
ATOM 1591 N N . VAL A 1 194 ? 10.847 -1.415 -13.762 1.00 94.50 194 VAL A N 1
ATOM 1592 C CA . VAL A 1 194 ? 11.028 -0.438 -12.686 1.00 94.50 194 VAL A CA 1
ATOM 1593 C C . VAL A 1 194 ? 9.724 0.304 -12.484 1.00 94.50 194 VAL A C 1
ATOM 1595 O O . VAL A 1 194 ? 9.144 0.839 -13.433 1.00 94.50 194 VAL A O 1
ATOM 1598 N N . TYR A 1 195 ? 9.265 0.345 -11.243 1.00 94.94 195 TYR A N 1
ATOM 1599 C CA . TYR A 1 195 ? 8.029 1.013 -10.861 1.00 94.94 195 TYR A CA 1
ATOM 1600 C C . TYR A 1 195 ? 8.168 1.641 -9.480 1.00 94.94 195 TYR A C 1
ATOM 1602 O O . TYR A 1 195 ? 9.087 1.327 -8.736 1.00 94.94 195 TYR A O 1
ATOM 1610 N N . GLN A 1 196 ? 7.258 2.528 -9.111 1.00 95.25 196 GLN A N 1
ATOM 1611 C CA . GLN A 1 196 ? 7.191 3.085 -7.763 1.00 95.25 196 GLN A CA 1
ATOM 1612 C C . GLN A 1 196 ? 5.750 3.063 -7.278 1.00 95.25 196 GLN A C 1
ATOM 1614 O O . GLN A 1 196 ? 4.823 3.202 -8.079 1.00 95.25 196 GLN A O 1
ATOM 1619 N N . LYS A 1 197 ? 5.550 2.859 -5.975 1.00 95.19 197 LYS A N 1
ATOM 1620 C CA . LYS A 1 197 ? 4.206 2.823 -5.401 1.00 95.19 197 LYS A CA 1
ATOM 1621 C C . LYS A 1 197 ? 3.565 4.200 -5.414 1.00 95.19 197 LYS A C 1
ATOM 1623 O O . LYS A 1 197 ? 4.238 5.227 -5.341 1.00 95.19 197 LYS A O 1
ATOM 1628 N N . LEU A 1 198 ? 2.244 4.187 -5.487 1.00 95.38 198 LEU A N 1
ATOM 1629 C CA . LEU A 1 198 ? 1.392 5.350 -5.356 1.00 95.38 198 LEU A CA 1
ATOM 1630 C C . LEU A 1 198 ? 0.448 5.163 -4.179 1.00 95.38 198 LEU A C 1
ATOM 1632 O O . LEU A 1 198 ? -0.098 4.078 -3.973 1.00 95.38 198 LEU A O 1
ATOM 1636 N N . THR A 1 199 ? 0.209 6.244 -3.448 1.00 95.38 199 THR A N 1
ATOM 1637 C CA . THR A 1 199 ? -0.795 6.282 -2.386 1.00 95.38 199 THR A CA 1
ATOM 1638 C C . THR A 1 199 ? -1.668 7.518 -2.511 1.00 95.38 199 THR A C 1
ATOM 1640 O O . THR A 1 199 ? -1.227 8.576 -2.965 1.00 95.38 199 THR A O 1
ATOM 1643 N N . PHE A 1 200 ? -2.929 7.375 -2.122 1.00 95.94 200 PHE A N 1
ATOM 1644 C CA . PHE A 1 200 ? -3.922 8.437 -2.176 1.00 95.94 200 PHE A CA 1
ATOM 1645 C C . PHE A 1 200 ? -4.412 8.820 -0.786 1.00 95.94 200 PHE A C 1
ATOM 1647 O O . PHE A 1 200 ? -4.783 7.957 0.006 1.00 95.94 200 PHE A O 1
ATOM 1654 N N . ASP A 1 201 ? -4.486 10.118 -0.510 1.00 95.69 201 ASP A N 1
ATOM 1655 C CA . ASP A 1 201 ? -5.079 10.633 0.720 1.00 95.69 201 ASP A CA 1
ATOM 1656 C C . ASP A 1 201 ? -6.462 11.251 0.442 1.00 95.69 201 ASP A C 1
ATOM 1658 O O . ASP A 1 201 ? -6.542 12.378 -0.057 1.00 95.69 201 ASP A O 1
ATOM 1662 N N . PRO A 1 202 ? -7.565 10.569 0.813 1.00 94.19 202 PRO A N 1
ATOM 1663 C CA . PRO A 1 202 ? -8.925 11.093 0.709 1.00 94.19 202 PRO A CA 1
ATOM 1664 C C . PRO A 1 202 ? -9.152 12.470 1.345 1.00 94.19 202 PRO A C 1
ATOM 1666 O O . PRO A 1 202 ? -10.023 13.214 0.893 1.00 94.19 202 PRO A O 1
ATOM 1669 N N . LYS A 1 203 ? -8.396 12.834 2.390 1.00 94.19 203 LYS A N 1
ATOM 1670 C CA . LYS A 1 203 ? -8.579 14.112 3.091 1.00 94.19 203 LYS A CA 1
ATOM 1671 C C . LYS A 1 203 ? -7.999 15.279 2.312 1.00 94.19 203 LYS A C 1
ATOM 1673 O O . LYS A 1 203 ? -8.643 16.322 2.200 1.00 94.19 203 LYS A O 1
ATOM 1678 N N . THR A 1 204 ? -6.772 15.130 1.828 1.00 94.50 204 THR A N 1
ATOM 1679 C CA . THR A 1 204 ? -6.072 16.189 1.088 1.00 94.50 204 THR A CA 1
ATOM 1680 C C . THR A 1 204 ? -6.317 16.125 -0.416 1.00 94.50 204 THR A C 1
ATOM 1682 O O . THR A 1 204 ? -6.074 17.109 -1.111 1.00 94.50 204 THR A O 1
ATOM 1685 N N . LYS A 1 205 ? -6.844 14.995 -0.904 1.00 94.25 205 LYS A N 1
ATOM 1686 C CA . LYS A 1 205 ? -7.020 14.651 -2.321 1.00 94.25 205 LYS A CA 1
ATOM 1687 C C . LYS A 1 205 ? -5.694 14.578 -3.086 1.00 94.25 205 LYS A C 1
ATOM 1689 O O . LYS A 1 205 ? -5.679 14.727 -4.308 1.00 94.25 205 LYS A O 1
ATOM 1694 N N . TYR A 1 206 ? -4.587 14.363 -2.377 1.00 95.56 206 TYR A N 1
ATOM 1695 C CA . TYR A 1 206 ? -3.281 14.180 -2.993 1.00 95.56 206 TYR A CA 1
ATOM 1696 C C . TYR A 1 206 ? -3.063 12.728 -3.395 1.00 95.56 206 TYR A C 1
ATOM 1698 O O . TYR A 1 206 ? -3.318 11.806 -2.620 1.00 95.56 206 TYR A O 1
ATOM 1706 N N . LEU A 1 207 ? -2.552 12.555 -4.608 1.00 96.12 207 LEU A N 1
ATOM 1707 C CA . LEU A 1 207 ? -1.873 11.349 -5.047 1.00 96.12 207 LEU A CA 1
ATOM 1708 C C . LEU A 1 207 ? -0.371 11.572 -4.888 1.00 96.12 207 LEU A C 1
ATOM 1710 O O . LEU A 1 207 ? 0.141 12.573 -5.389 1.00 96.12 207 LEU A O 1
ATOM 1714 N N . SER A 1 208 ? 0.319 10.653 -4.223 1.00 95.62 208 SER A N 1
ATOM 1715 C CA . SER A 1 208 ? 1.733 10.794 -3.873 1.00 95.62 208 SER A CA 1
ATOM 1716 C C . SER A 1 208 ? 2.524 9.544 -4.231 1.00 95.62 208 SER A C 1
ATOM 1718 O O . SER A 1 208 ? 2.000 8.431 -4.161 1.00 95.62 208 SER A O 1
ATOM 1720 N N . LEU A 1 209 ? 3.796 9.734 -4.576 1.00 95.06 209 LEU A N 1
ATOM 1721 C CA . LEU A 1 209 ? 4.767 8.650 -4.674 1.00 95.06 209 LEU A CA 1
ATOM 1722 C C . LEU A 1 209 ? 5.083 8.114 -3.274 1.00 95.06 209 LEU A C 1
ATOM 1724 O O . LEU A 1 209 ? 5.263 8.888 -2.334 1.00 95.06 209 LEU A O 1
ATOM 1728 N N . ASP A 1 210 ? 5.136 6.793 -3.145 1.00 92.75 210 ASP A N 1
ATOM 1729 C CA . ASP A 1 210 ? 5.387 6.092 -1.889 1.00 92.75 210 ASP A CA 1
ATOM 1730 C C . ASP A 1 210 ? 6.647 5.224 -1.985 1.00 92.75 210 ASP A C 1
ATOM 1732 O O . ASP A 1 210 ? 6.797 4.408 -2.900 1.00 92.75 210 ASP A O 1
ATOM 1736 N N . GLY A 1 211 ? 7.555 5.416 -1.027 1.00 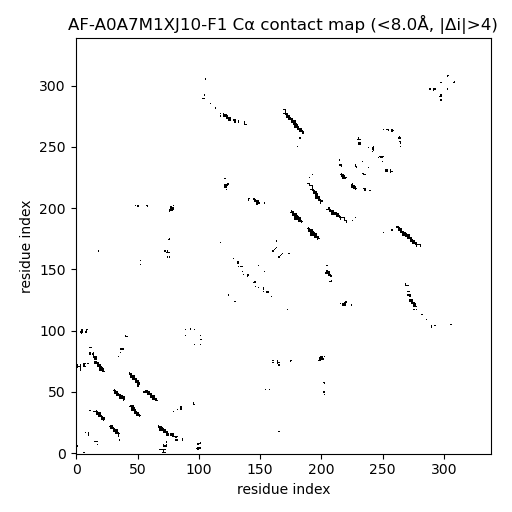88.62 211 GLY A N 1
ATOM 1737 C CA . GLY A 1 211 ? 8.827 4.701 -0.937 1.00 88.62 211 GLY A CA 1
ATOM 1738 C C . GLY A 1 211 ? 9.775 4.917 -2.122 1.00 88.62 211 GLY A C 1
ATOM 1739 O O . GLY A 1 211 ? 9.655 5.872 -2.888 1.00 88.62 211 GLY A O 1
ATOM 1740 N N . GLU A 1 212 ? 10.747 4.019 -2.251 1.00 91.62 212 GLU A N 1
ATOM 1741 C CA . GLU A 1 212 ? 11.725 3.998 -3.344 1.00 91.62 212 GLU A CA 1
ATOM 1742 C C . GLU A 1 212 ? 11.212 3.206 -4.558 1.00 91.62 212 GLU A C 1
ATOM 1744 O O . GLU A 1 212 ? 10.175 2.532 -4.504 1.00 91.62 212 GLU A O 1
ATOM 1749 N N . ALA A 1 213 ? 11.929 3.306 -5.681 1.00 92.50 213 ALA A N 1
ATOM 1750 C CA . ALA A 1 213 ? 11.628 2.504 -6.860 1.00 92.50 213 ALA A CA 1
ATOM 1751 C C . ALA A 1 213 ? 11.833 1.011 -6.557 1.00 92.50 213 ALA A C 1
ATOM 1753 O O . ALA A 1 213 ? 12.759 0.621 -5.856 1.00 92.50 213 ALA A O 1
ATOM 1754 N N . LYS A 1 214 ? 10.949 0.179 -7.097 1.00 92.69 214 LYS A N 1
ATOM 1755 C CA . LYS A 1 214 ? 10.961 -1.274 -6.980 1.00 92.69 214 LYS A CA 1
ATOM 1756 C C . LYS A 1 214 ? 11.238 -1.912 -8.329 1.00 92.69 214 LYS A C 1
ATOM 1758 O O . LYS A 1 214 ? 10.893 -1.360 -9.377 1.00 92.69 214 LYS A O 1
ATOM 1763 N N . PHE A 1 215 ? 11.805 -3.112 -8.267 1.00 92.50 215 PHE A N 1
ATOM 1764 C CA . PHE A 1 215 ? 12.320 -3.826 -9.422 1.00 92.50 215 PHE A CA 1
ATOM 1765 C C . PHE A 1 215 ? 11.665 -5.198 -9.539 1.00 92.50 215 PHE A C 1
ATOM 1767 O O . PHE A 1 215 ? 11.678 -5.994 -8.600 1.00 92.50 215 PHE A O 1
ATOM 1774 N N . ASN A 1 216 ? 11.092 -5.478 -10.705 1.00 91.19 216 ASN A N 1
ATOM 1775 C CA . ASN A 1 216 ? 10.542 -6.789 -11.017 1.00 91.19 216 ASN A CA 1
ATOM 1776 C C . ASN A 1 216 ? 11.610 -7.658 -11.684 1.00 91.19 216 ASN A C 1
ATOM 1778 O O . ASN A 1 216 ? 12.186 -7.280 -12.703 1.00 91.19 216 ASN A O 1
ATOM 1782 N N . GLN A 1 217 ? 11.836 -8.858 -11.145 1.00 89.12 217 GLN A N 1
ATOM 1783 C CA . GLN A 1 217 ? 12.680 -9.865 -11.799 1.00 89.12 217 GLN A CA 1
ATOM 1784 C C . GLN A 1 217 ? 11.991 -10.474 -13.033 1.00 89.12 217 GLN A C 1
ATOM 1786 O O . GLN A 1 217 ? 12.649 -10.890 -13.994 1.00 89.12 217 GLN A O 1
ATOM 1791 N N . SER A 1 218 ? 10.667 -10.530 -12.997 1.00 90.62 218 SER A N 1
ATOM 1792 C CA . SER A 1 218 ? 9.811 -11.091 -14.031 1.00 90.62 218 SER A CA 1
ATOM 1793 C C . SER A 1 218 ? 8.471 -10.368 -14.063 1.00 90.62 218 SER A C 1
ATOM 1795 O O . SER A 1 218 ? 8.066 -9.746 -13.084 1.00 90.62 218 SER A O 1
ATOM 1797 N N . PHE A 1 219 ? 7.799 -10.424 -15.210 1.00 90.81 219 PHE A N 1
ATOM 1798 C CA . PHE A 1 219 ? 6.499 -9.806 -15.437 1.00 90.81 219 PHE A CA 1
ATOM 1799 C C . PHE A 1 219 ? 5.638 -10.709 -16.323 1.00 90.81 219 PHE A C 1
ATOM 1801 O O . PHE A 1 219 ? 6.095 -11.188 -17.362 1.00 90.81 219 PHE A O 1
ATOM 1808 N N . ALA A 1 220 ? 4.396 -10.951 -15.921 1.00 89.88 220 ALA A N 1
ATOM 1809 C CA . ALA A 1 220 ? 3.456 -11.802 -16.627 1.00 89.88 220 ALA A CA 1
ATOM 1810 C C . ALA A 1 220 ? 2.541 -10.981 -17.547 1.00 89.88 220 ALA A C 1
ATOM 1812 O O . ALA A 1 220 ? 1.852 -10.060 -17.106 1.00 89.88 220 ALA A O 1
ATOM 1813 N N . VAL A 1 221 ? 2.483 -11.359 -18.825 1.00 84.00 221 VAL A N 1
ATOM 1814 C CA . VAL A 1 221 ? 1.535 -10.817 -19.808 1.00 84.00 221 VAL A CA 1
ATOM 1815 C C . VAL A 1 221 ? 0.852 -11.968 -20.529 1.00 84.00 221 VAL A C 1
ATOM 1817 O O . VAL A 1 221 ? 1.514 -12.849 -21.073 1.00 84.00 221 VAL A O 1
ATOM 1820 N N . ASP A 1 222 ? -0.482 -11.987 -20.489 1.00 74.81 222 ASP A N 1
ATOM 1821 C CA . ASP A 1 222 ? -1.337 -12.970 -21.167 1.00 74.81 222 ASP A CA 1
ATOM 1822 C C . ASP A 1 222 ? -0.87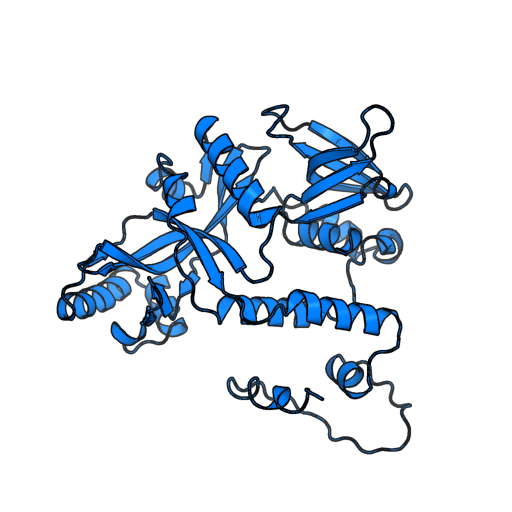4 -14.438 -20.961 1.00 74.81 222 ASP A C 1
ATOM 1824 O O . ASP A 1 222 ? -0.879 -15.266 -21.875 1.00 74.81 222 ASP A O 1
ATOM 1828 N N . GLY A 1 223 ? -0.448 -14.766 -19.732 1.00 70.75 223 GLY A N 1
ATOM 1829 C CA . GLY A 1 223 ? -0.005 -16.106 -19.324 1.00 70.75 223 GLY A CA 1
ATOM 1830 C C . GLY A 1 223 ? 1.452 -16.451 -19.656 1.00 70.75 223 GLY A C 1
ATOM 1831 O O . GLY A 1 223 ? 1.881 -17.578 -19.402 1.00 70.75 223 GLY A O 1
ATOM 1832 N N . LYS A 1 224 ? 2.228 -15.511 -20.207 1.00 80.38 224 LYS A N 1
ATOM 1833 C CA . LYS A 1 224 ? 3.667 -15.662 -20.453 1.00 80.38 224 LYS A CA 1
ATOM 1834 C C . LYS A 1 224 ? 4.469 -14.808 -19.485 1.00 80.38 224 LYS A C 1
ATOM 1836 O O . LYS A 1 224 ? 4.182 -13.630 -19.307 1.00 80.38 224 LYS A O 1
ATOM 1841 N N . CYS A 1 225 ? 5.494 -15.407 -18.893 1.00 84.62 225 CYS A N 1
ATOM 1842 C CA . CYS A 1 225 ? 6.419 -14.721 -18.004 1.00 84.62 225 CYS A CA 1
ATOM 1843 C C . CYS A 1 225 ? 7.623 -14.191 -18.798 1.00 84.62 225 CYS A C 1
ATOM 1845 O O . CYS A 1 225 ? 8.292 -14.946 -19.508 1.00 84.62 225 CYS A O 1
ATOM 1847 N N . HIS A 1 226 ? 7.889 -12.894 -18.675 1.00 85.75 226 HIS A N 1
ATOM 1848 C CA . HIS A 1 226 ? 9.022 -12.194 -19.269 1.00 85.75 226 HIS A CA 1
ATOM 1849 C C . HIS A 1 226 ? 10.006 -11.822 -18.166 1.00 85.75 226 HIS A C 1
ATOM 1851 O O . HIS A 1 226 ? 9.668 -11.059 -17.266 1.00 85.75 226 HIS A O 1
ATOM 1857 N N . SER A 1 227 ? 11.222 -12.366 -18.220 1.00 89.75 227 SER A N 1
ATOM 1858 C CA . SER A 1 227 ? 12.241 -12.127 -17.197 1.00 89.75 227 SER A CA 1
ATOM 1859 C C . SER A 1 227 ? 13.194 -11.005 -17.592 1.00 89.75 227 SER A C 1
ATOM 1861 O O . SER A 1 227 ? 13.580 -10.895 -18.755 1.00 89.75 227 SER A O 1
ATOM 1863 N N . LEU A 1 228 ? 13.647 -10.237 -16.599 1.00 88.81 228 LEU A N 1
ATOM 1864 C CA . LEU A 1 228 ? 14.743 -9.274 -16.724 1.00 88.81 228 LEU A CA 1
ATOM 1865 C C . LEU A 1 228 ? 16.021 -9.932 -17.271 1.00 88.81 228 LEU A C 1
ATOM 1867 O O . LEU A 1 228 ? 16.735 -9.326 -18.065 1.00 88.81 228 LEU A O 1
ATOM 1871 N N . SER A 1 229 ? 16.253 -11.203 -16.925 1.00 89.12 229 SER A N 1
ATOM 1872 C CA . SER A 1 229 ? 17.405 -11.987 -17.397 1.00 89.12 229 SER A CA 1
ATOM 1873 C C . SER A 1 229 ? 17.455 -12.189 -18.917 1.00 89.12 229 SER A C 1
ATOM 1875 O O . SER A 1 229 ? 18.501 -12.532 -19.459 1.00 89.12 229 SER A O 1
ATOM 1877 N N . ASN A 1 230 ? 16.350 -11.938 -19.629 1.00 88.00 230 ASN A N 1
ATOM 1878 C CA . ASN A 1 230 ? 16.345 -11.944 -21.092 1.00 88.00 230 ASN A CA 1
ATOM 1879 C C . ASN A 1 230 ? 17.065 -10.721 -21.686 1.00 88.00 230 ASN A C 1
ATOM 1881 O O . ASN A 1 230 ? 17.452 -10.758 -22.851 1.00 88.00 230 ASN A O 1
ATOM 1885 N N . TYR A 1 231 ? 17.228 -9.646 -20.908 1.00 88.50 231 TYR A N 1
ATOM 1886 C CA . TYR A 1 231 ? 17.771 -8.365 -21.368 1.00 88.50 231 TYR A CA 1
ATOM 1887 C C . TYR A 1 231 ? 19.120 -8.016 -20.741 1.00 88.50 231 TYR A C 1
ATOM 1889 O O . TYR A 1 231 ? 19.814 -7.131 -21.236 1.00 88.50 231 TYR A O 1
ATOM 1897 N N . THR A 1 232 ? 19.496 -8.670 -19.646 1.00 88.75 232 THR A N 1
ATOM 1898 C CA . THR A 1 232 ? 20.752 -8.405 -18.946 1.00 88.75 232 THR A CA 1
ATOM 1899 C C . THR A 1 232 ? 21.231 -9.648 -18.206 1.00 88.75 232 THR A C 1
ATOM 1901 O O . THR A 1 232 ? 20.431 -10.471 -17.767 1.00 88.75 232 THR A O 1
ATOM 1904 N N . GLU A 1 233 ? 22.548 -9.777 -18.053 1.00 88.75 233 GLU A N 1
ATOM 1905 C CA . GLU A 1 233 ? 23.164 -10.811 -17.212 1.00 88.75 233 GLU A CA 1
ATOM 1906 C C . GLU A 1 233 ? 23.059 -10.479 -15.713 1.00 88.75 233 GLU A C 1
ATOM 1908 O O . GLU A 1 233 ? 23.288 -11.347 -14.870 1.00 88.75 233 GLU A O 1
ATOM 1913 N N . LEU A 1 234 ? 22.698 -9.234 -15.381 1.00 89.62 234 LEU A N 1
ATOM 1914 C CA . LEU A 1 234 ? 22.526 -8.771 -14.010 1.00 89.62 234 LEU A CA 1
ATOM 1915 C C . LEU A 1 234 ? 21.282 -9.397 -13.377 1.00 89.62 234 LEU A C 1
ATOM 1917 O O . LEU A 1 234 ? 20.210 -9.475 -13.985 1.00 89.62 234 LEU A O 1
ATOM 1921 N N . ASN A 1 235 ? 21.397 -9.794 -12.112 1.00 85.81 235 ASN A N 1
ATOM 1922 C CA . ASN A 1 235 ? 20.216 -10.123 -11.322 1.00 85.81 235 ASN A CA 1
ATOM 1923 C C . ASN A 1 235 ? 19.476 -8.844 -10.877 1.00 85.81 235 ASN A C 1
ATOM 1925 O O . ASN A 1 235 ? 19.999 -7.739 -10.989 1.00 85.81 235 ASN A O 1
ATOM 1929 N N . ALA A 1 236 ? 18.254 -8.984 -10.352 1.00 84.88 236 ALA A N 1
ATOM 1930 C CA . ALA A 1 236 ? 17.414 -7.833 -10.000 1.00 84.88 236 ALA A CA 1
ATOM 1931 C C . ALA A 1 236 ? 18.073 -6.859 -9.002 1.00 84.88 236 ALA A C 1
ATOM 1933 O O . ALA A 1 236 ? 17.919 -5.656 -9.161 1.00 84.88 236 ALA A O 1
ATOM 1934 N N . SER A 1 237 ? 18.842 -7.365 -8.030 1.00 87.94 237 SER A N 1
ATOM 1935 C CA . SER A 1 237 ? 19.536 -6.529 -7.038 1.00 87.94 237 SER A CA 1
ATOM 1936 C C . SER A 1 237 ? 20.722 -5.784 -7.652 1.00 87.94 237 SER A C 1
ATOM 1938 O O . SER A 1 237 ? 20.928 -4.616 -7.362 1.00 87.94 237 SER A O 1
ATOM 1940 N N . GLU A 1 238 ? 21.492 -6.442 -8.522 1.00 92.31 238 GLU A N 1
ATOM 1941 C CA . GLU A 1 238 ? 22.609 -5.800 -9.233 1.00 92.31 238 GLU A CA 1
ATOM 1942 C C . GLU A 1 238 ? 22.108 -4.742 -10.222 1.00 92.31 238 GLU A C 1
ATOM 1944 O O . GLU A 1 238 ? 22.727 -3.694 -10.395 1.00 92.31 238 GLU A O 1
ATOM 1949 N N . PHE A 1 239 ? 20.975 -5.016 -10.873 1.00 92.88 239 PHE A N 1
ATOM 1950 C CA . PHE A 1 239 ? 20.321 -4.063 -11.758 1.00 92.88 239 PHE A CA 1
ATOM 1951 C C . PHE A 1 239 ? 19.765 -2.861 -10.986 1.00 92.88 239 PHE A C 1
ATOM 1953 O O . PHE A 1 239 ? 19.908 -1.735 -11.449 1.00 92.88 239 PHE A O 1
ATOM 1960 N N . GLU A 1 240 ? 19.173 -3.084 -9.812 1.00 93.25 240 GLU A N 1
ATOM 1961 C CA . GLU A 1 240 ? 18.735 -2.026 -8.896 1.00 93.25 240 GLU A CA 1
ATOM 1962 C C . GLU A 1 240 ? 19.899 -1.122 -8.472 1.00 93.25 240 GLU A C 1
ATOM 1964 O O . GLU A 1 240 ? 19.807 0.099 -8.611 1.00 93.25 240 GLU A O 1
ATOM 1969 N N . ASP A 1 241 ? 21.018 -1.708 -8.035 1.00 94.12 241 ASP A N 1
ATOM 1970 C CA . ASP A 1 241 ? 22.220 -0.959 -7.657 1.00 94.12 241 ASP A CA 1
ATOM 1971 C C . ASP A 1 241 ? 22.737 -0.101 -8.820 1.00 94.12 241 ASP A C 1
ATOM 1973 O O . ASP A 1 241 ? 23.066 1.073 -8.630 1.00 94.12 241 ASP A O 1
ATOM 1977 N N . LEU A 1 242 ? 22.777 -0.667 -10.032 1.00 94.19 242 LEU A N 1
ATOM 1978 C CA . LEU A 1 242 ? 23.188 0.056 -11.231 1.00 94.19 242 LEU A CA 1
ATOM 1979 C C . LEU A 1 242 ? 22.208 1.181 -11.574 1.00 94.19 242 LEU A C 1
ATOM 1981 O O . LEU A 1 242 ? 22.642 2.301 -11.813 1.00 94.19 242 LEU A O 1
ATOM 1985 N N . TYR A 1 243 ? 20.902 0.911 -11.572 1.00 94.38 243 TYR A N 1
ATOM 1986 C CA . TYR A 1 243 ? 19.874 1.895 -11.917 1.00 94.38 243 TYR A CA 1
ATOM 1987 C C . TYR A 1 243 ? 19.871 3.084 -10.947 1.00 94.38 243 TYR A C 1
ATOM 1989 O O . TYR A 1 243 ? 19.688 4.227 -11.363 1.00 94.38 243 TYR A O 1
ATOM 1997 N N . ASN A 1 244 ? 20.116 2.832 -9.660 1.00 93.19 244 ASN A N 1
ATOM 1998 C CA . ASN A 1 244 ? 20.208 3.878 -8.643 1.00 93.19 244 ASN A CA 1
ATOM 1999 C C . ASN A 1 244 ? 21.500 4.713 -8.753 1.00 93.19 244 ASN A C 1
ATOM 2001 O O . ASN A 1 244 ? 21.503 5.877 -8.349 1.00 93.19 244 ASN A O 1
ATOM 2005 N N . GLN A 1 245 ? 22.590 4.147 -9.286 1.00 94.62 245 GLN A N 1
ATOM 2006 C CA . GLN A 1 245 ? 23.857 4.857 -9.511 1.00 94.62 245 GLN A CA 1
ATOM 2007 C C . GLN A 1 245 ? 23.876 5.625 -10.839 1.00 94.62 245 GLN A C 1
ATOM 2009 O O . GLN A 1 245 ? 24.276 6.788 -10.872 1.00 94.62 245 GLN A O 1
ATOM 2014 N N . ASP A 1 246 ? 23.454 4.969 -11.919 1.00 94.38 246 ASP A N 1
ATOM 2015 C CA . ASP A 1 246 ? 23.432 5.478 -13.288 1.00 94.38 246 ASP A CA 1
ATOM 2016 C C . ASP A 1 246 ? 22.255 4.857 -14.066 1.00 94.38 246 ASP A C 1
ATOM 2018 O O . ASP A 1 246 ? 22.357 3.811 -14.720 1.00 94.38 246 ASP A O 1
ATOM 2022 N N . ALA A 1 247 ? 21.103 5.527 -13.987 1.00 92.81 247 ALA A N 1
ATOM 2023 C CA . ALA A 1 247 ? 19.887 5.101 -14.672 1.00 92.81 247 ALA A CA 1
ATOM 2024 C C . ALA A 1 247 ? 20.058 5.061 -16.201 1.00 92.81 247 ALA A C 1
ATOM 2026 O O . ALA A 1 247 ? 19.518 4.165 -16.849 1.00 92.81 247 ALA A O 1
ATOM 2027 N N . GLU A 1 248 ? 20.837 5.977 -16.788 1.00 93.25 248 GLU A N 1
ATOM 2028 C CA . GLU A 1 248 ? 21.052 6.025 -18.239 1.00 93.25 248 GLU A CA 1
ATOM 2029 C C . GLU A 1 248 ? 21.834 4.794 -18.711 1.00 93.25 248 GLU A C 1
ATOM 2031 O O . GLU A 1 248 ? 21.483 4.175 -19.722 1.00 93.25 248 GLU A O 1
ATOM 2036 N N . GLN A 1 249 ? 22.855 4.384 -17.953 1.00 93.81 249 GLN A N 1
ATOM 2037 C CA . GLN A 1 249 ? 23.597 3.157 -18.226 1.00 93.81 249 GLN A CA 1
ATOM 2038 C C . GLN A 1 249 ? 22.701 1.915 -18.120 1.00 93.81 249 GLN A C 1
ATOM 2040 O O . GLN A 1 249 ? 22.716 1.076 -19.025 1.00 93.81 249 GLN A O 1
ATOM 2045 N N . ALA A 1 250 ? 21.905 1.800 -17.054 1.00 91.94 250 ALA A N 1
ATOM 2046 C CA . ALA A 1 250 ? 20.978 0.682 -16.877 1.00 91.94 250 ALA A CA 1
ATOM 2047 C C . ALA A 1 250 ? 19.956 0.597 -18.027 1.00 91.94 250 ALA A C 1
ATOM 2049 O O . ALA A 1 250 ? 19.720 -0.478 -18.582 1.00 91.94 250 ALA A O 1
ATOM 2050 N N . GLU A 1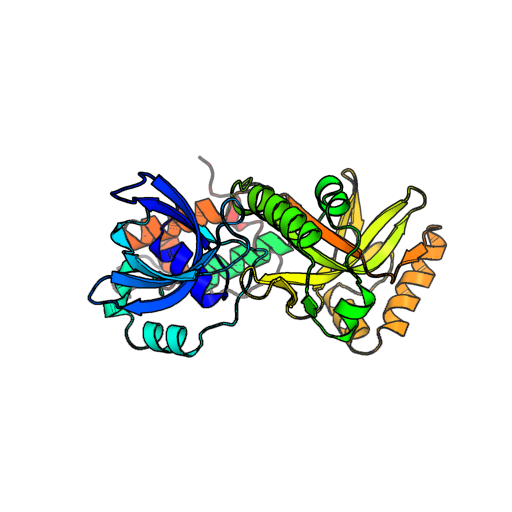 251 ? 19.391 1.735 -18.436 1.00 93.31 251 GLU A N 1
ATOM 2051 C CA . GLU A 1 251 ? 18.476 1.821 -19.574 1.00 93.31 251 GLU A CA 1
ATOM 2052 C C . GLU A 1 251 ? 19.140 1.436 -20.897 1.00 93.31 251 GLU A C 1
ATOM 2054 O O . GLU A 1 251 ? 18.515 0.762 -21.715 1.00 93.31 251 GLU A O 1
ATOM 2059 N N . ASN A 1 252 ? 20.393 1.845 -21.123 1.00 92.31 252 ASN A N 1
ATOM 2060 C CA . ASN A 1 252 ? 21.141 1.502 -22.333 1.00 92.31 252 ASN A CA 1
ATOM 2061 C C . ASN A 1 252 ? 21.351 -0.010 -22.467 1.00 92.31 252 ASN A C 1
ATOM 2063 O O . ASN A 1 252 ? 21.124 -0.542 -23.551 1.00 92.31 252 ASN A O 1
ATOM 2067 N N . ILE A 1 253 ? 21.676 -0.711 -21.375 1.00 91.25 253 ILE A N 1
ATOM 2068 C CA . ILE A 1 253 ? 21.813 -2.180 -21.377 1.00 91.25 253 ILE A CA 1
ATOM 2069 C C . ILE A 1 253 ? 20.509 -2.841 -21.837 1.00 91.25 253 ILE A C 1
ATOM 2071 O O . ILE A 1 253 ? 20.508 -3.683 -22.736 1.00 91.25 253 ILE A O 1
ATOM 2075 N N . ILE A 1 254 ? 19.377 -2.427 -21.260 1.00 91.62 254 ILE 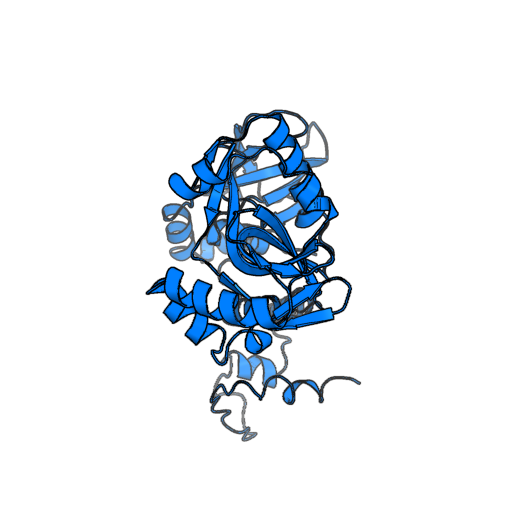A N 1
ATOM 2076 C CA . ILE A 1 254 ? 18.066 -2.967 -21.641 1.00 91.62 254 ILE A CA 1
ATOM 2077 C C . ILE A 1 254 ? 17.726 -2.604 -23.088 1.00 91.62 254 ILE A C 1
ATOM 2079 O O . ILE A 1 254 ? 17.204 -3.440 -23.822 1.00 91.62 254 ILE A O 1
ATOM 2083 N N . ARG A 1 255 ? 18.033 -1.377 -23.518 1.00 90.62 255 ARG A N 1
ATOM 2084 C CA . ARG A 1 255 ? 17.767 -0.867 -24.870 1.00 90.62 255 ARG A CA 1
ATOM 2085 C C . ARG A 1 255 ? 18.527 -1.654 -25.936 1.00 90.62 255 ARG A C 1
ATOM 2087 O O . ARG A 1 255 ? 17.922 -2.026 -26.939 1.00 90.62 255 ARG A O 1
ATOM 2094 N N . GLU A 1 256 ? 19.811 -1.927 -25.723 1.00 88.00 256 GLU A N 1
ATOM 2095 C CA . GLU A 1 256 ? 20.638 -2.725 -26.636 1.00 88.00 256 GLU A CA 1
ATOM 2096 C C . GLU A 1 256 ? 20.084 -4.147 -26.787 1.00 88.00 256 GLU A C 1
ATOM 2098 O O . GLU A 1 256 ? 19.869 -4.615 -27.907 1.00 88.00 256 GLU A O 1
ATOM 2103 N N . SER A 1 257 ? 19.737 -4.796 -25.675 1.00 86.00 257 SER A N 1
ATOM 2104 C CA . SER A 1 257 ? 19.136 -6.132 -25.692 1.00 86.00 257 SER A CA 1
ATOM 2105 C C . SER A 1 257 ? 17.737 -6.158 -26.309 1.00 86.00 257 SER A C 1
ATOM 2107 O O . SER A 1 257 ? 17.437 -7.027 -27.127 1.00 86.00 257 SER A O 1
ATOM 2109 N N . ALA A 1 258 ? 16.874 -5.193 -25.981 1.00 81.44 258 ALA A N 1
ATOM 2110 C CA . ALA A 1 258 ? 15.510 -5.112 -26.507 1.00 81.44 258 ALA A CA 1
ATOM 2111 C C . ALA A 1 258 ? 15.486 -4.955 -28.037 1.00 81.44 258 ALA A C 1
ATOM 2113 O O . ALA A 1 258 ? 14.651 -5.560 -28.715 1.00 81.44 258 ALA A O 1
ATOM 2114 N N . LEU A 1 259 ? 16.447 -4.218 -28.609 1.00 76.00 259 LEU A N 1
ATOM 2115 C CA . LEU A 1 259 ? 16.591 -4.081 -30.062 1.00 76.00 259 LEU A CA 1
ATOM 2116 C C . LEU A 1 259 ? 16.808 -5.434 -30.756 1.00 76.00 259 LEU A C 1
ATOM 2118 O O . LEU A 1 259 ? 16.272 -5.643 -31.849 1.00 76.00 259 LEU A O 1
ATOM 2122 N N . HIS A 1 260 ? 17.524 -6.372 -30.124 1.00 74.00 260 HIS A N 1
ATOM 2123 C CA . HIS A 1 260 ? 17.718 -7.724 -30.660 1.00 74.00 260 HIS A CA 1
ATOM 2124 C C . HIS A 1 260 ? 16.414 -8.526 -30.747 1.00 74.00 260 HIS A C 1
ATOM 2126 O O . HIS A 1 260 ? 16.253 -9.334 -31.662 1.00 74.00 260 HIS A O 1
ATOM 2132 N N . PHE A 1 261 ? 15.455 -8.259 -29.860 1.00 76.50 261 PHE A N 1
ATOM 2133 C CA . PHE A 1 261 ? 14.124 -8.871 -29.877 1.00 76.50 261 PHE A CA 1
ATOM 2134 C C . PHE A 1 261 ? 13.102 -8.079 -30.705 1.00 76.50 261 PHE A C 1
ATOM 2136 O O . PHE A 1 261 ? 11.946 -8.490 -30.830 1.00 76.50 261 PHE A O 1
ATOM 2143 N N . HIS A 1 262 ? 13.534 -6.985 -31.346 1.00 82.50 262 HIS A N 1
ATOM 2144 C CA . HIS A 1 262 ? 12.677 -6.012 -32.021 1.00 82.50 262 HIS A CA 1
ATOM 2145 C C . HIS A 1 262 ? 11.614 -5.392 -31.100 1.00 82.50 262 HIS A C 1
ATOM 2147 O O . HIS A 1 262 ? 10.472 -5.167 -31.516 1.00 82.50 262 HIS A O 1
ATOM 2153 N N . GLU A 1 263 ? 12.002 -5.141 -29.858 1.00 88.06 263 GLU A N 1
ATOM 2154 C CA . GLU A 1 263 ? 11.200 -4.498 -28.828 1.00 88.06 263 GLU A CA 1
ATOM 2155 C C . GLU A 1 263 ? 11.737 -3.090 -28.571 1.00 88.06 263 GLU A C 1
ATOM 2157 O O . GLU A 1 263 ? 12.855 -2.742 -28.963 1.00 88.06 263 GLU A O 1
ATOM 2162 N N . THR A 1 264 ? 10.922 -2.248 -27.945 1.00 88.00 264 THR A N 1
ATOM 2163 C CA . THR A 1 264 ? 11.284 -0.856 -27.665 1.00 88.00 264 THR A CA 1
ATOM 2164 C C . THR A 1 264 ? 11.162 -0.575 -26.186 1.00 88.00 264 THR A C 1
ATOM 2166 O O . THR A 1 264 ? 10.125 -0.846 -25.590 1.00 88.00 264 THR A O 1
ATOM 2169 N N . ILE A 1 265 ? 12.195 0.019 -25.606 1.00 91.00 265 ILE A N 1
ATOM 2170 C CA . ILE A 1 265 ? 12.142 0.508 -24.234 1.00 91.00 265 ILE A CA 1
ATOM 2171 C C . ILE A 1 265 ? 11.233 1.741 -24.141 1.00 91.00 265 ILE A C 1
ATOM 2173 O O . ILE A 1 265 ? 11.233 2.587 -25.038 1.00 91.00 265 ILE A O 1
ATOM 2177 N N . SER A 1 266 ? 10.473 1.844 -23.057 1.00 89.56 266 SER A N 1
ATOM 2178 C CA . SER A 1 266 ? 9.666 3.007 -22.708 1.00 89.56 266 SER A CA 1
ATOM 2179 C C . SER A 1 266 ? 10.055 3.488 -21.316 1.00 89.56 266 SER A C 1
ATOM 2181 O O . SER A 1 266 ? 10.037 2.737 -20.343 1.00 89.56 266 SER A O 1
ATOM 2183 N N . THR A 1 267 ? 10.416 4.762 -21.237 1.00 89.44 267 THR A N 1
ATOM 2184 C CA . THR A 1 267 ? 10.674 5.488 -19.985 1.00 89.44 267 THR A CA 1
ATOM 2185 C C . THR A 1 267 ? 9.562 6.487 -19.678 1.00 89.44 267 THR A C 1
ATOM 2187 O O . THR A 1 267 ? 9.656 7.247 -18.717 1.00 89.44 267 THR A O 1
ATOM 2190 N N . LEU A 1 268 ? 8.505 6.509 -20.500 1.00 88.00 268 LEU A N 1
ATOM 2191 C CA . LEU A 1 268 ? 7.346 7.358 -20.273 1.00 88.00 268 LEU A CA 1
ATOM 2192 C C . LEU A 1 268 ? 6.562 6.806 -19.073 1.00 88.00 268 LEU A C 1
ATOM 2194 O O . LEU A 1 268 ? 6.067 5.679 -19.161 1.00 88.00 268 LEU A O 1
ATOM 2198 N N . PRO A 1 269 ? 6.419 7.572 -17.978 1.00 88.75 269 PRO A N 1
ATOM 2199 C CA . PRO A 1 269 ? 5.728 7.077 -16.801 1.00 88.75 269 PRO A CA 1
ATOM 2200 C C . PRO A 1 269 ? 4.249 6.827 -17.077 1.00 88.75 269 PRO A C 1
ATOM 2202 O O . PRO A 1 269 ? 3.559 7.675 -17.648 1.00 88.75 269 PRO A O 1
ATOM 2205 N N . ASN A 1 270 ? 3.749 5.679 -16.628 1.00 89.19 270 ASN A N 1
ATOM 2206 C CA . ASN A 1 270 ? 2.350 5.298 -16.765 1.00 89.19 270 ASN A CA 1
ATOM 2207 C C . ASN A 1 270 ? 1.795 4.804 -15.426 1.00 89.19 270 ASN A C 1
ATOM 2209 O O . ASN A 1 270 ? 2.416 3.987 -14.747 1.00 89.19 270 ASN A O 1
ATOM 2213 N N . ILE A 1 271 ? 0.621 5.299 -15.041 1.00 92.06 271 ILE A N 1
ATOM 2214 C CA . ILE A 1 271 ? -0.051 4.902 -13.802 1.00 92.06 271 ILE A CA 1
ATOM 2215 C C . ILE A 1 271 ? -0.878 3.644 -14.067 1.00 92.06 271 ILE A C 1
ATOM 2217 O O . ILE A 1 271 ? -1.648 3.584 -15.024 1.00 92.06 271 ILE A O 1
ATOM 2221 N N . MET A 1 272 ? -0.752 2.643 -13.201 1.00 92.31 272 MET A N 1
ATOM 2222 C CA . MET A 1 272 ? -1.436 1.363 -13.365 1.00 92.31 272 MET A CA 1
ATOM 2223 C C . MET A 1 272 ? -1.624 0.630 -12.038 1.00 92.31 272 MET A C 1
ATOM 2225 O O . MET A 1 272 ? -1.108 1.031 -10.993 1.00 92.31 272 MET A O 1
ATOM 2229 N N . ILE A 1 273 ? -2.356 -0.481 -12.095 1.00 92.44 273 ILE A N 1
ATOM 2230 C CA . ILE A 1 273 ? -2.420 -1.454 -11.005 1.00 92.44 273 ILE A CA 1
ATOM 2231 C C . ILE A 1 273 ? -1.642 -2.691 -11.427 1.00 92.44 273 ILE A C 1
ATOM 2233 O O . ILE A 1 273 ? -1.937 -3.287 -12.465 1.00 92.44 273 ILE A O 1
ATOM 2237 N N . LEU A 1 274 ? -0.669 -3.073 -10.605 1.00 92.56 274 LEU A N 1
ATOM 2238 C CA . LEU A 1 274 ? -0.021 -4.372 -10.708 1.00 92.56 274 LEU A CA 1
ATOM 2239 C C . LEU A 1 274 ? -0.786 -5.377 -9.864 1.00 92.56 274 LEU A C 1
ATOM 2241 O O . LEU A 1 274 ? -1.062 -5.127 -8.693 1.00 92.56 274 LEU A O 1
ATOM 2245 N N . THR A 1 275 ? -1.086 -6.526 -10.447 1.00 91.69 275 THR A N 1
ATOM 2246 C CA . THR A 1 275 ? -1.778 -7.629 -9.793 1.00 91.69 275 THR A CA 1
ATOM 2247 C C . THR A 1 275 ? -0.888 -8.860 -9.798 1.00 91.69 275 THR A C 1
ATOM 2249 O O . THR A 1 275 ? -0.355 -9.253 -10.834 1.00 91.69 275 THR A O 1
ATOM 2252 N N . ARG A 1 276 ? -0.747 -9.481 -8.630 1.00 91.12 276 ARG A N 1
ATOM 2253 C CA . ARG A 1 276 ? -0.064 -10.759 -8.435 1.00 91.12 276 ARG A CA 1
ATOM 2254 C C . ARG A 1 276 ? -1.072 -11.814 -8.036 1.00 91.12 276 ARG A C 1
ATOM 2256 O O . ARG A 1 276 ? -1.850 -11.609 -7.101 1.00 91.12 276 ARG A O 1
ATOM 2263 N N . GLU A 1 277 ? -1.046 -12.934 -8.740 1.00 88.44 277 GLU A N 1
ATOM 2264 C CA . GLU A 1 277 ? -1.859 -14.091 -8.394 1.00 88.44 277 GLU A CA 1
ATOM 2265 C C . GLU A 1 277 ? -1.176 -14.878 -7.273 1.00 88.44 277 GLU A C 1
ATOM 2267 O O . GLU A 1 277 ? -0.057 -15.363 -7.401 1.00 88.44 277 GLU A O 1
ATOM 2272 N N . MET A 1 278 ? -1.867 -14.991 -6.148 1.00 85.56 278 MET A N 1
ATOM 2273 C CA . MET A 1 278 ? -1.424 -15.694 -4.958 1.00 85.56 278 MET A CA 1
ATOM 2274 C C . MET A 1 278 ? -1.991 -17.115 -5.007 1.00 85.56 278 MET A C 1
ATOM 2276 O O . MET A 1 278 ? -3.157 -17.344 -4.678 1.00 85.56 278 MET A O 1
ATOM 2280 N N . GLY A 1 279 ? -1.169 -18.090 -5.403 1.00 80.19 279 GLY A N 1
ATOM 2281 C CA . GLY A 1 279 ? -1.599 -19.494 -5.505 1.00 80.19 279 GLY A CA 1
ATOM 2282 C C . GLY A 1 279 ? -2.078 -20.113 -4.179 1.00 80.19 279 GLY A C 1
ATOM 2283 O O . GLY A 1 279 ? -2.825 -21.091 -4.182 1.00 80.19 279 GLY A O 1
ATOM 2284 N N . VAL A 1 280 ? -1.672 -19.548 -3.038 1.00 82.25 280 VAL A N 1
ATOM 2285 C CA . VAL A 1 280 ? -2.077 -19.966 -1.690 1.00 82.25 280 VAL A CA 1
ATOM 2286 C C . VAL A 1 280 ? -2.399 -18.734 -0.845 1.00 82.25 280 VAL A C 1
ATOM 2288 O O . VAL A 1 280 ? -1.595 -17.813 -0.749 1.00 82.25 280 VAL A O 1
ATOM 2291 N N . ASN A 1 281 ? -3.530 -18.735 -0.133 1.00 80.75 281 ASN A N 1
ATOM 2292 C CA . ASN A 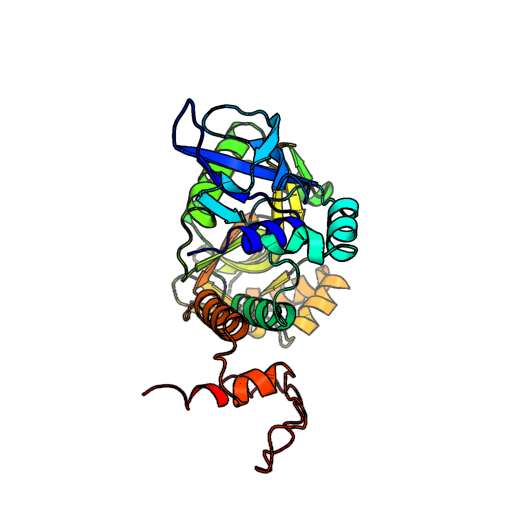1 281 ? -3.824 -17.680 0.841 1.00 80.75 281 ASN A CA 1
ATOM 2293 C C . ASN A 1 281 ? -3.022 -17.890 2.144 1.00 80.75 281 ASN A C 1
ATOM 2295 O O . ASN A 1 281 ? -3.537 -18.405 3.144 1.00 80.75 281 ASN A O 1
ATOM 2299 N N . LEU A 1 282 ? -1.747 -17.481 2.139 1.00 81.06 282 LEU A N 1
ATOM 2300 C CA . LEU A 1 282 ? -0.889 -17.526 3.329 1.00 81.06 282 LEU A CA 1
ATOM 2301 C C . LEU A 1 282 ? -1.407 -16.635 4.465 1.00 81.06 282 LEU A C 1
ATOM 2303 O O . LEU A 1 282 ? -1.253 -17.002 5.626 1.00 81.06 282 LEU A O 1
ATOM 2307 N N . GLY A 1 283 ? -2.070 -15.514 4.163 1.00 78.31 283 GLY A N 1
ATOM 2308 C CA . GLY A 1 283 ? -2.609 -14.610 5.186 1.00 78.31 283 GLY A CA 1
ATOM 2309 C C . GLY A 1 283 ? -3.632 -15.299 6.095 1.00 78.31 283 GLY A C 1
ATOM 2310 O O . GLY A 1 283 ? -3.570 -15.187 7.324 1.00 78.31 283 GLY A O 1
ATOM 2311 N N . HIS A 1 284 ? -4.528 -16.097 5.512 1.00 80.25 284 HIS A N 1
ATOM 2312 C CA . HIS A 1 284 ? -5.490 -16.899 6.268 1.00 80.25 284 HIS A CA 1
ATOM 2313 C C . HIS A 1 284 ? -4.812 -18.018 7.073 1.00 80.25 284 HIS A C 1
ATOM 2315 O O . HIS A 1 284 ? -5.188 -18.271 8.221 1.00 80.25 284 HIS A O 1
ATOM 2321 N N . ILE A 1 285 ? -3.787 -18.668 6.513 1.00 82.50 285 ILE A N 1
ATOM 2322 C CA . ILE A 1 285 ? -3.016 -19.701 7.222 1.00 82.50 285 ILE A CA 1
ATOM 2323 C C . ILE A 1 285 ? -2.298 -19.094 8.433 1.00 82.50 285 ILE A C 1
ATOM 2325 O O . ILE A 1 285 ? -2.413 -19.620 9.539 1.00 82.50 285 ILE A O 1
ATOM 2329 N N . PHE A 1 286 ? -1.608 -17.967 8.257 1.00 83.81 286 PHE A N 1
ATOM 2330 C CA . PHE A 1 286 ? -0.893 -17.278 9.332 1.00 83.81 286 PHE A CA 1
ATOM 2331 C C . PHE A 1 286 ? -1.843 -16.764 10.412 1.00 83.81 286 PHE A C 1
ATOM 2333 O O . PHE A 1 286 ? -1.553 -16.908 11.596 1.00 83.81 286 PHE A O 1
ATOM 2340 N N . SER A 1 287 ? -3.023 -16.272 10.033 1.00 78.56 287 SER A N 1
ATOM 2341 C CA . SER A 1 287 ? -4.058 -15.879 10.998 1.00 78.56 287 SER A CA 1
ATOM 2342 C C . SER A 1 287 ? -4.506 -17.051 11.877 1.00 78.56 287 SER A C 1
ATOM 2344 O O . SER A 1 287 ? -4.641 -16.891 13.086 1.00 78.56 287 SER A O 1
ATOM 2346 N N . LYS A 1 288 ? -4.642 -18.258 11.313 1.00 82.94 288 LYS A N 1
ATOM 2347 C CA . LYS A 1 288 ? -4.934 -19.472 12.097 1.00 82.94 288 LYS A CA 1
ATOM 2348 C C . LYS A 1 288 ? -3.788 -19.884 13.018 1.00 82.94 288 LYS A C 1
ATOM 2350 O O . LYS A 1 288 ? -4.040 -20.435 14.088 1.00 82.94 288 LYS A O 1
ATOM 2355 N N . VAL A 1 289 ? -2.538 -19.673 12.604 1.00 82.88 289 VAL A N 1
ATOM 2356 C CA . VAL A 1 289 ? -1.365 -19.935 13.455 1.00 82.88 289 VAL A CA 1
ATOM 2357 C C . VAL A 1 289 ? -1.389 -19.014 14.673 1.00 82.88 289 VAL A C 1
ATOM 2359 O O . VAL A 1 289 ? -1.225 -19.499 15.790 1.00 82.88 289 VAL A O 1
ATOM 2362 N N . ILE A 1 290 ? -1.672 -17.728 14.465 1.00 79.62 290 ILE A N 1
ATOM 2363 C CA . ILE A 1 290 ? -1.788 -16.729 15.534 1.00 79.62 290 ILE A CA 1
ATOM 2364 C C . ILE A 1 290 ? -2.952 -17.076 16.471 1.00 79.62 290 ILE A C 1
ATOM 2366 O O . ILE A 1 290 ? -2.754 -17.173 17.675 1.00 79.62 290 ILE A O 1
ATOM 2370 N N . GLU A 1 291 ? -4.130 -17.408 15.936 1.00 80.62 291 GLU A N 1
ATOM 2371 C CA . GLU A 1 291 ? -5.287 -17.813 16.751 1.00 80.62 291 GLU A CA 1
ATOM 2372 C C . GLU A 1 291 ? -4.986 -19.053 17.619 1.00 80.62 291 GLU A C 1
ATOM 2374 O O . GLU A 1 291 ? -5.370 -19.134 18.789 1.00 80.62 291 GLU A O 1
ATOM 2379 N N . LYS A 1 292 ? -4.283 -20.049 17.062 1.00 83.62 292 LYS A N 1
ATOM 2380 C CA . LYS A 1 292 ? -3.850 -21.237 17.816 1.00 83.62 292 LYS A CA 1
ATOM 2381 C C . LYS A 1 292 ? -2.814 -20.901 18.886 1.00 83.62 292 LYS A C 1
ATOM 2383 O O . LYS A 1 292 ? -2.804 -21.555 19.932 1.00 83.62 292 LYS A O 1
ATOM 2388 N N . HIS A 1 293 ? -1.941 -19.932 18.617 1.00 79.81 293 HIS A N 1
ATOM 2389 C CA . HIS A 1 293 ? -0.963 -19.436 19.580 1.00 79.81 293 HIS A CA 1
ATOM 2390 C C . HIS A 1 293 ? -1.650 -18.761 20.767 1.00 79.81 293 HIS A C 1
ATOM 2392 O O . HIS A 1 293 ? -1.442 -19.191 21.899 1.00 79.81 293 HIS A O 1
ATOM 2398 N N . GLU A 1 294 ? -2.560 -17.822 20.510 1.00 77.50 294 GLU A N 1
ATOM 2399 C CA . GLU A 1 294 ? -3.332 -17.117 21.544 1.00 77.50 294 GLU A CA 1
ATOM 2400 C C . GLU A 1 294 ? -4.132 -18.085 22.428 1.00 77.50 294 GLU A C 1
ATOM 2402 O O . GLU A 1 294 ? -4.239 -17.916 23.644 1.00 77.50 294 GLU A O 1
ATOM 2407 N N . LYS A 1 295 ? -4.648 -19.165 21.829 1.00 82.94 295 LYS A N 1
ATOM 2408 C CA . LYS A 1 295 ? -5.362 -20.242 22.531 1.00 82.94 295 LYS A CA 1
ATOM 2409 C C . LYS A 1 295 ? -4.447 -21.242 23.249 1.00 82.94 295 LYS A C 1
ATOM 2411 O O . LYS A 1 295 ? -4.956 -22.174 23.864 1.00 82.94 295 LYS A O 1
ATOM 2416 N N . ASN A 1 296 ? -3.123 -21.082 23.190 1.00 78.25 296 ASN A N 1
ATOM 2417 C CA . ASN A 1 296 ? -2.121 -22.001 23.747 1.00 78.25 296 ASN A CA 1
ATOM 2418 C C . ASN A 1 296 ? -2.229 -23.456 23.235 1.00 78.25 296 ASN A C 1
ATOM 2420 O O . ASN A 1 296 ? -1.808 -24.395 23.910 1.00 78.25 296 ASN A O 1
ATOM 2424 N N . ILE A 1 297 ? -2.768 -23.655 22.028 1.00 86.50 297 ILE A N 1
ATOM 2425 C CA . ILE A 1 297 ? -2.953 -24.976 21.391 1.00 86.50 297 ILE A CA 1
ATOM 2426 C C . ILE A 1 297 ? -1.999 -25.204 20.211 1.00 86.50 297 ILE A C 1
ATOM 2428 O O . ILE A 1 297 ? -2.176 -26.138 19.428 1.00 86.50 297 ILE A O 1
ATOM 2432 N N . LEU A 1 298 ? -1.003 -24.333 20.049 1.00 82.25 298 LEU A N 1
ATOM 2433 C CA . LEU A 1 298 ? -0.007 -24.443 18.994 1.00 82.25 298 LEU A CA 1
ATOM 2434 C C . LEU A 1 298 ? 0.911 -25.654 19.233 1.00 82.25 298 LEU A C 1
ATOM 2436 O O . LEU A 1 298 ? 1.362 -25.909 20.351 1.00 82.25 298 LEU A O 1
ATOM 2440 N N . GLU A 1 299 ? 1.199 -26.406 18.172 1.00 80.69 299 GLU A N 1
ATOM 2441 C CA . GLU A 1 299 ? 2.021 -27.614 18.256 1.00 80.69 299 GLU A CA 1
ATOM 2442 C C . GLU A 1 299 ? 3.476 -27.298 18.641 1.00 80.69 299 GLU A C 1
ATOM 2444 O O . GLU A 1 299 ? 4.009 -26.232 18.328 1.00 80.69 299 GLU A O 1
ATOM 2449 N N . VAL A 1 300 ? 4.149 -28.255 19.293 1.00 77.00 300 VAL A N 1
ATOM 2450 C CA . VAL A 1 300 ? 5.532 -28.108 19.792 1.00 77.00 300 VAL A CA 1
ATOM 2451 C C . VAL A 1 300 ? 6.513 -27.588 18.724 1.00 77.00 300 VAL A C 1
ATOM 2453 O O . VAL A 1 300 ? 7.254 -26.662 19.051 1.00 77.00 300 VAL A O 1
ATOM 2456 N N . PRO A 1 301 ? 6.532 -28.089 17.467 1.00 78.31 301 PRO A N 1
ATOM 2457 C CA . PRO A 1 301 ? 7.465 -27.588 16.453 1.00 78.31 301 PRO A CA 1
ATOM 2458 C C . PRO A 1 301 ? 7.231 -26.119 16.088 1.00 78.31 301 PRO A C 1
ATOM 2460 O O . PRO A 1 301 ? 8.187 -25.377 15.884 1.00 78.31 301 PRO A O 1
ATOM 2463 N N . PHE A 1 302 ? 5.971 -25.682 16.048 1.00 76.50 302 PHE A N 1
ATOM 2464 C CA . PHE A 1 302 ? 5.629 -24.289 15.773 1.00 76.50 302 PHE A CA 1
ATOM 2465 C C . PHE A 1 302 ? 6.006 -23.390 16.948 1.00 76.50 302 PHE A C 1
ATOM 2467 O O . PHE A 1 302 ? 6.666 -22.379 16.743 1.00 76.50 302 PHE A O 1
ATOM 2474 N N . ARG A 1 303 ? 5.700 -23.789 18.189 1.00 73.56 303 ARG A N 1
ATOM 2475 C CA . ARG A 1 303 ? 6.174 -23.061 19.383 1.00 73.56 303 ARG A CA 1
ATOM 2476 C C . ARG A 1 303 ? 7.699 -22.924 19.384 1.00 73.56 303 ARG A C 1
ATOM 2478 O O . ARG A 1 303 ? 8.223 -21.851 19.655 1.00 73.56 303 ARG A O 1
ATOM 2485 N N . ALA A 1 304 ? 8.406 -23.984 18.993 1.00 74.00 304 ALA A N 1
ATOM 2486 C CA . ALA A 1 304 ? 9.854 -23.965 18.840 1.00 74.00 304 ALA A CA 1
ATOM 2487 C C . ALA A 1 304 ? 10.349 -22.987 17.765 1.00 74.00 304 ALA A C 1
ATOM 2489 O O . ALA A 1 304 ? 11.312 -22.265 18.015 1.00 74.00 304 ALA A O 1
ATOM 2490 N N . PHE A 1 305 ? 9.691 -22.937 16.602 1.00 75.31 305 PHE A N 1
ATOM 2491 C CA . PHE A 1 305 ? 10.026 -22.012 15.514 1.00 75.31 305 PHE A CA 1
ATOM 2492 C C . PHE A 1 305 ? 9.976 -20.545 15.959 1.00 75.31 305 PHE A C 1
ATOM 2494 O O . PHE A 1 305 ? 10.861 -19.769 15.612 1.00 75.31 305 PHE A O 1
ATOM 2501 N N . PHE A 1 306 ? 8.987 -20.183 16.774 1.00 74.00 306 PHE A N 1
ATOM 2502 C CA . PHE A 1 306 ? 8.815 -18.812 17.257 1.00 74.00 306 PHE A CA 1
ATOM 2503 C C . PHE A 1 306 ? 9.555 -18.501 18.566 1.00 74.00 306 PHE A C 1
ATOM 2505 O O . PHE A 1 306 ? 9.439 -17.390 19.073 1.00 74.00 306 PHE A O 1
ATOM 2512 N N . GLY A 1 307 ? 10.336 -19.445 19.102 1.00 67.94 307 GLY A N 1
ATOM 2513 C CA . GLY A 1 307 ? 11.156 -19.226 20.298 1.00 67.94 307 GLY A CA 1
ATOM 2514 C C . GLY A 1 307 ? 10.454 -19.481 21.638 1.00 67.94 307 GLY A C 1
ATOM 2515 O O . GLY A 1 307 ? 11.082 -19.300 22.680 1.00 67.94 307 GLY A O 1
ATOM 2516 N N . ASP A 1 308 ? 9.221 -19.996 21.641 1.00 63.59 308 ASP A N 1
ATOM 2517 C CA . ASP A 1 308 ? 8.422 -20.308 22.842 1.00 63.59 308 ASP A CA 1
ATOM 2518 C C . ASP A 1 308 ? 8.831 -21.631 23.525 1.00 63.59 308 ASP A C 1
ATOM 2520 O O . ASP A 1 308 ? 8.004 -22.391 24.041 1.00 63.59 308 ASP A O 1
ATOM 2524 N N . ILE A 1 309 ? 10.125 -21.957 23.539 1.00 58.69 309 ILE A N 1
ATOM 2525 C CA . ILE A 1 309 ? 10.622 -23.144 24.243 1.00 58.69 309 ILE A CA 1
ATOM 2526 C C . ILE A 1 309 ? 11.020 -22.740 25.659 1.00 58.69 309 ILE A C 1
ATOM 2528 O O . ILE A 1 309 ? 12.134 -22.274 25.903 1.00 58.69 309 ILE A O 1
ATOM 2532 N N . SER A 1 310 ? 10.146 -22.992 26.635 1.00 49.66 310 SER A N 1
ATOM 2533 C CA . SER A 1 310 ? 10.611 -23.072 28.022 1.00 49.66 310 SER A CA 1
ATOM 2534 C C . SER A 1 310 ? 11.491 -24.322 28.168 1.00 49.66 310 SER A C 1
ATOM 2536 O O . SER A 1 310 ? 11.119 -25.406 27.718 1.00 49.66 310 SER A O 1
ATOM 2538 N N . MET A 1 311 ? 12.642 -24.214 28.841 1.00 44.97 311 MET A N 1
ATOM 2539 C CA . MET A 1 311 ? 13.550 -25.347 29.111 1.00 44.97 311 MET A CA 1
ATOM 2540 C C . MET A 1 311 ? 12.931 -26.491 29.950 1.00 44.97 311 MET A C 1
ATOM 2542 O O . MET A 1 311 ? 13.632 -27.433 30.311 1.00 44.97 311 MET A O 1
ATOM 2546 N N . LYS A 1 312 ? 11.632 -26.430 30.273 1.00 44.75 312 LYS A N 1
ATOM 2547 C CA . LYS A 1 312 ? 10.897 -27.434 31.053 1.00 44.75 312 LYS A CA 1
ATOM 2548 C C . LYS A 1 312 ? 10.100 -28.443 30.218 1.00 44.75 312 LYS A C 1
ATOM 2550 O O . LYS A 1 312 ? 9.422 -29.275 30.817 1.00 44.75 312 LYS A O 1
ATOM 2555 N N . ASP A 1 313 ? 10.201 -28.444 28.887 1.00 45.66 313 ASP A N 1
ATOM 2556 C CA . ASP A 1 313 ? 9.712 -29.580 28.086 1.00 45.66 313 ASP A CA 1
ATOM 2557 C C . ASP A 1 313 ? 10.719 -30.741 28.178 1.00 45.66 313 ASP A C 1
ATOM 2559 O O . ASP A 1 313 ? 11.623 -30.942 27.365 1.00 45.66 313 ASP A O 1
ATOM 2563 N N . ASN A 1 314 ? 10.592 -31.461 29.291 1.00 41.28 314 ASN A N 1
ATOM 2564 C CA . ASN A 1 314 ? 11.439 -32.555 29.735 1.00 41.28 314 ASN A CA 1
ATOM 2565 C C . ASN A 1 314 ? 11.631 -33.640 28.659 1.00 41.28 314 ASN A C 1
ATOM 2567 O O . ASN A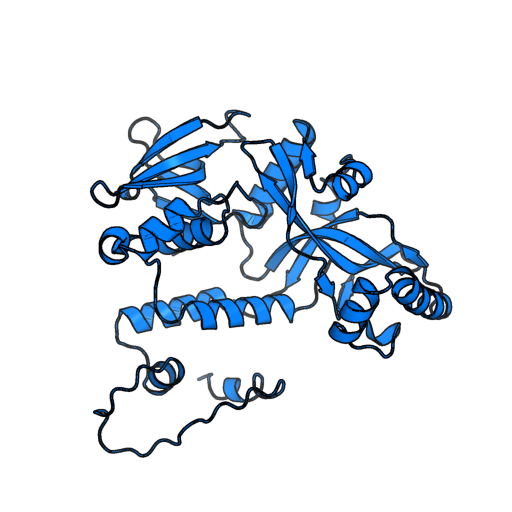 1 314 ? 10.703 -34.354 28.283 1.00 41.28 314 ASN A O 1
ATOM 2571 N N . GLY A 1 315 ? 12.890 -33.872 28.283 1.00 42.97 315 GLY A N 1
ATOM 2572 C CA . GLY A 1 315 ? 13.384 -35.234 28.062 1.00 42.97 315 GLY A CA 1
ATOM 2573 C C . GLY A 1 315 ? 13.342 -35.813 26.647 1.00 42.97 315 GLY A C 1
ATOM 2574 O O . GLY A 1 315 ? 13.706 -36.976 26.488 1.00 42.97 315 GLY A O 1
ATOM 2575 N N . LYS A 1 316 ? 12.997 -35.052 25.603 1.00 43.34 316 LYS A N 1
ATOM 2576 C CA . LYS A 1 316 ? 13.266 -35.480 24.218 1.00 43.34 316 LYS A CA 1
ATOM 2577 C C . LYS A 1 316 ? 14.215 -34.497 23.552 1.00 43.34 316 LYS A C 1
ATOM 2579 O O . LYS A 1 316 ? 13.829 -33.387 23.211 1.00 43.34 316 LYS A O 1
ATOM 2584 N N . ARG A 1 317 ? 15.476 -34.916 23.379 1.00 39.38 317 ARG A N 1
ATOM 2585 C CA . ARG A 1 317 ? 16.463 -34.218 22.542 1.00 39.38 317 ARG A CA 1
ATOM 2586 C C . ARG A 1 317 ? 15.867 -34.030 21.146 1.00 39.38 317 ARG A C 1
ATOM 2588 O O . ARG A 1 317 ? 15.893 -34.962 20.349 1.00 39.38 317 ARG A O 1
ATOM 2595 N N . PHE A 1 318 ? 15.364 -32.839 20.854 1.00 40.91 318 PHE A N 1
ATOM 2596 C CA . PHE A 1 318 ? 15.147 -32.393 19.487 1.00 40.91 318 PHE A CA 1
ATOM 2597 C C . PHE A 1 318 ? 16.256 -31.417 19.115 1.00 40.91 318 PHE A C 1
ATOM 2599 O O . PHE A 1 318 ? 16.658 -30.563 19.907 1.00 40.91 318 PHE A O 1
ATOM 2606 N N . LEU A 1 319 ? 16.825 -31.663 17.936 1.00 36.84 319 LEU A N 1
ATOM 2607 C CA . LEU A 1 319 ? 17.966 -30.959 17.373 1.00 36.84 319 LEU A CA 1
ATOM 2608 C C . LEU A 1 319 ? 17.771 -29.444 17.447 1.00 36.84 319 LEU A C 1
ATOM 2610 O O . LEU A 1 319 ? 16.727 -28.921 17.067 1.00 36.84 319 LEU A O 1
ATOM 2614 N N . ARG A 1 320 ? 18.825 -28.746 17.884 1.00 33.75 320 ARG A N 1
ATOM 2615 C CA . ARG A 1 320 ? 18.966 -27.305 17.680 1.00 33.75 320 ARG A CA 1
ATOM 2616 C C . ARG A 1 320 ? 18.915 -27.047 16.173 1.00 33.75 320 ARG A C 1
ATOM 2618 O O . ARG A 1 320 ? 19.889 -27.327 15.478 1.00 33.75 320 ARG A O 1
ATOM 2625 N N . LEU A 1 321 ? 17.795 -26.538 15.670 1.00 39.81 321 LEU A N 1
ATOM 2626 C CA . LEU A 1 321 ? 17.743 -25.949 14.337 1.00 39.81 321 LEU A CA 1
ATOM 2627 C C . LEU A 1 321 ? 18.518 -24.629 14.387 1.00 39.81 321 LEU A C 1
ATOM 2629 O O . LEU A 1 321 ? 17.999 -23.596 14.791 1.00 39.81 321 LEU A O 1
ATOM 2633 N N . PHE A 1 322 ? 19.794 -24.689 14.011 1.00 32.56 322 PHE A N 1
ATOM 2634 C CA . PHE A 1 322 ? 20.531 -23.515 13.564 1.00 32.56 322 PHE A CA 1
ATOM 2635 C C . PHE A 1 322 ? 19.999 -23.172 12.169 1.00 32.56 322 PHE A C 1
ATOM 2637 O O . PHE A 1 322 ? 20.299 -23.872 11.201 1.00 32.56 322 PHE A O 1
ATOM 2644 N N . PHE A 1 323 ? 19.168 -22.136 12.061 1.00 37.69 323 PHE A N 1
ATOM 2645 C CA . PHE A 1 323 ? 18.745 -21.629 10.761 1.00 37.69 323 PHE A CA 1
ATOM 2646 C C . PHE A 1 323 ? 19.881 -20.814 10.144 1.00 37.69 323 PHE A C 1
ATOM 2648 O O . PHE A 1 323 ? 20.185 -19.706 10.573 1.00 37.69 323 PHE A O 1
ATOM 2655 N N . MET A 1 324 ? 20.495 -21.379 9.108 1.00 26.16 324 MET A N 1
ATOM 2656 C CA . MET A 1 324 ? 21.225 -20.620 8.103 1.00 26.16 324 MET A CA 1
ATOM 2657 C C . MET A 1 324 ? 20.239 -20.423 6.950 1.00 26.16 324 MET A C 1
ATOM 2659 O O . MET A 1 324 ? 19.925 -21.379 6.240 1.00 26.16 324 MET A O 1
ATOM 2663 N N . ILE A 1 325 ? 19.674 -19.221 6.813 1.00 32.41 325 ILE A N 1
ATOM 2664 C CA . ILE A 1 325 ? 18.730 -18.906 5.734 1.00 32.41 325 ILE A CA 1
ATOM 2665 C C . ILE A 1 325 ? 19.492 -19.021 4.407 1.00 32.41 325 ILE A C 1
ATOM 2667 O O . ILE A 1 325 ? 20.283 -18.156 4.044 1.00 32.41 325 ILE A O 1
ATOM 2671 N N . ARG A 1 326 ? 19.286 -20.127 3.686 1.00 29.12 326 ARG A N 1
ATOM 2672 C CA . ARG A 1 326 ? 19.645 -20.264 2.271 1.00 29.12 326 ARG A CA 1
ATOM 2673 C C . ARG A 1 326 ? 18.359 -20.320 1.454 1.00 29.12 326 ARG A C 1
ATOM 2675 O O . ARG A 1 326 ? 17.464 -21.104 1.765 1.00 29.12 326 ARG A O 1
ATOM 2682 N N . LYS A 1 327 ? 18.335 -19.523 0.381 1.00 37.34 327 LYS A N 1
ATOM 2683 C CA . LYS A 1 327 ? 17.249 -19.276 -0.592 1.00 37.34 327 LYS A CA 1
ATOM 2684 C C . LYS A 1 327 ? 16.514 -20.529 -1.123 1.00 37.34 327 LYS A C 1
ATOM 2686 O O . LY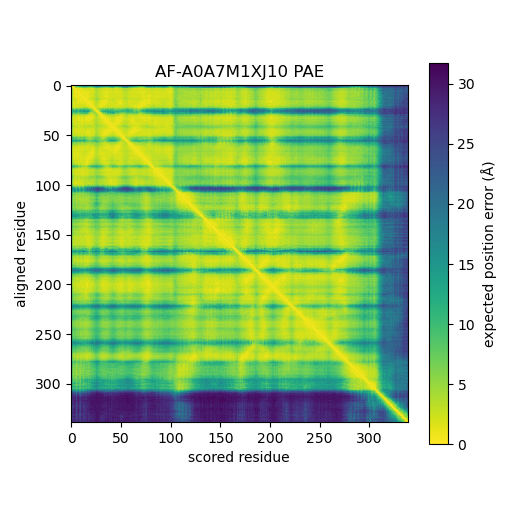S A 1 327 ? 15.448 -20.401 -1.699 1.00 37.34 327 LYS A O 1
ATOM 2691 N N . SER A 1 328 ? 17.042 -21.742 -0.928 1.00 33.22 328 SER A N 1
ATOM 2692 C CA . SER A 1 328 ? 16.512 -22.992 -1.495 1.00 33.22 328 SER A CA 1
ATOM 2693 C C . SER A 1 328 ? 15.743 -23.910 -0.529 1.00 33.22 328 SER A C 1
ATOM 2695 O O . SER A 1 328 ? 15.305 -24.980 -0.949 1.00 33.22 328 SER A O 1
ATOM 2697 N N . MET A 1 329 ? 15.570 -23.558 0.754 1.00 33.84 329 MET A N 1
ATOM 2698 C CA . MET A 1 329 ? 14.919 -24.458 1.731 1.00 33.84 329 MET A CA 1
ATOM 2699 C C . MET A 1 329 ? 13.391 -24.337 1.841 1.00 33.84 329 MET A C 1
ATOM 2701 O O . MET A 1 329 ? 12.762 -25.249 2.381 1.00 33.84 329 MET A O 1
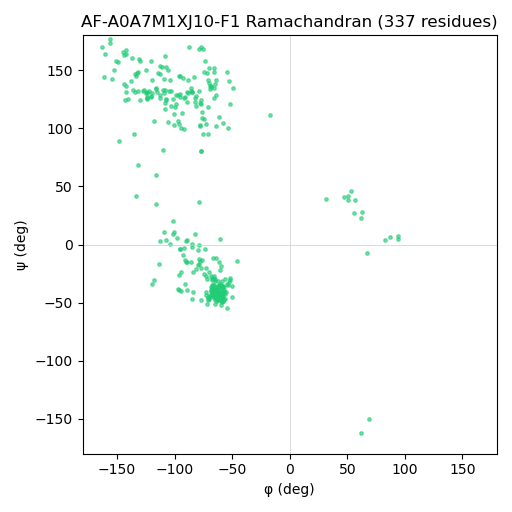ATOM 2705 N N . LEU A 1 330 ? 12.774 -23.273 1.316 1.00 41.88 330 LEU A N 1
ATOM 2706 C CA . LEU A 1 330 ? 11.329 -23.046 1.470 1.00 41.88 330 LEU A CA 1
ATOM 2707 C C . LEU A 1 330 ? 10.467 -24.102 0.758 1.00 41.88 330 LEU A C 1
ATOM 2709 O O . LEU A 1 330 ? 9.390 -24.428 1.242 1.00 41.88 330 LEU A O 1
ATOM 2713 N N . THR A 1 331 ? 10.959 -24.739 -0.303 1.00 39.78 331 THR A N 1
ATOM 2714 C CA . THR A 1 331 ? 10.205 -25.767 -1.041 1.00 39.78 331 THR A CA 1
ATOM 2715 C C . THR A 1 331 ? 10.241 -27.161 -0.411 1.00 39.78 331 THR A C 1
ATOM 2717 O O . THR A 1 331 ? 9.359 -27.970 -0.688 1.00 39.78 331 THR A O 1
ATOM 2720 N N . ARG A 1 332 ? 11.216 -27.486 0.453 1.00 30.41 332 ARG A N 1
ATOM 2721 C CA . ARG A 1 332 ? 11.370 -28.862 0.981 1.00 30.41 332 ARG A CA 1
ATOM 2722 C C . ARG A 1 332 ? 10.690 -29.120 2.323 1.00 30.41 332 ARG A C 1
ATOM 2724 O O . ARG A 1 332 ? 10.347 -30.266 2.595 1.00 30.41 332 ARG A O 1
ATOM 2731 N N . CYS A 1 333 ? 10.447 -28.096 3.137 1.00 33.47 333 CYS A N 1
ATOM 2732 C CA . CYS A 1 333 ? 9.778 -28.281 4.433 1.00 33.47 333 CYS A CA 1
ATOM 2733 C C . CYS A 1 333 ? 8.252 -28.438 4.320 1.00 33.47 333 CYS A C 1
ATOM 2735 O O . CYS A 1 333 ? 7.624 -28.944 5.246 1.00 33.47 333 CYS A O 1
ATOM 2737 N N . TRP A 1 334 ? 7.656 -28.060 3.188 1.00 39.28 334 TRP A N 1
ATOM 2738 C CA . TRP A 1 334 ? 6.201 -28.083 2.995 1.00 39.28 334 TRP A CA 1
ATOM 2739 C C . TRP A 1 334 ? 5.648 -29.436 2.521 1.00 39.28 334 TRP A C 1
ATOM 2741 O O . TRP A 1 334 ? 4.457 -29.692 2.659 1.00 39.28 334 TRP 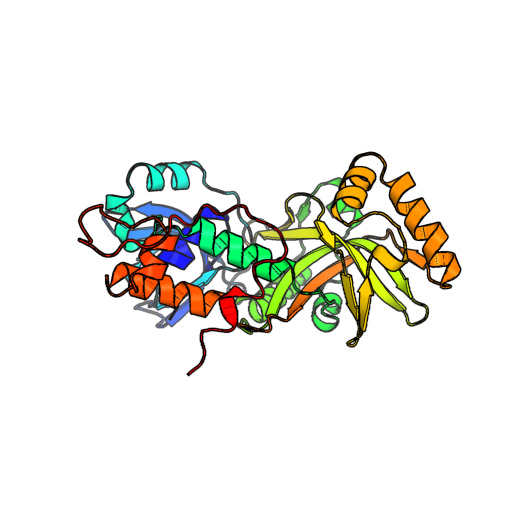A O 1
ATOM 2751 N N . PHE A 1 335 ? 6.501 -30.347 2.041 1.00 30.58 335 PHE A N 1
ATOM 2752 C CA . PHE A 1 335 ? 6.072 -31.651 1.510 1.00 30.58 335 PHE A CA 1
ATOM 2753 C C . PHE A 1 335 ? 5.627 -32.677 2.569 1.00 30.58 335 PHE A C 1
ATOM 2755 O O . PHE A 1 335 ? 5.178 -33.759 2.206 1.00 30.58 335 PHE A O 1
ATOM 2762 N N . PHE A 1 336 ? 5.724 -32.362 3.863 1.00 28.48 336 PHE A N 1
ATOM 2763 C CA . PHE A 1 336 ? 5.339 -33.274 4.951 1.00 28.48 336 PHE A CA 1
ATOM 2764 C C . PHE A 1 336 ? 3.975 -32.971 5.587 1.00 28.48 336 PHE A C 1
ATOM 2766 O O . PHE A 1 336 ? 3.641 -33.558 6.614 1.00 28.48 336 PHE A O 1
ATOM 2773 N N . ILE A 1 337 ? 3.181 -32.065 5.006 1.00 36.19 337 ILE A N 1
ATOM 2774 C CA . ILE A 1 337 ? 1.925 -31.603 5.612 1.00 36.19 337 ILE A CA 1
ATOM 2775 C C . ILE A 1 337 ? 0.788 -31.631 4.587 1.00 36.19 337 ILE A C 1
ATOM 2777 O O . ILE A 1 337 ? 0.255 -30.605 4.179 1.00 36.19 337 ILE A O 1
ATOM 2781 N N . MET A 1 338 ? 0.388 -32.832 4.196 1.00 26.95 338 MET A N 1
ATOM 2782 C CA . MET A 1 338 ? -1.000 -33.120 3.842 1.00 26.95 338 MET A CA 1
ATOM 2783 C C . MET A 1 338 ? -1.357 -34.479 4.456 1.00 26.95 338 MET A C 1
ATOM 2785 O O . MET A 1 338 ? -0.482 -35.349 4.484 1.00 26.95 338 MET A O 1
ATOM 2789 N N . PRO A 1 339 ? -2.572 -34.665 5.002 1.00 38.12 339 PRO A N 1
ATOM 2790 C CA . PRO A 1 339 ? -3.093 -36.010 5.206 1.00 38.12 339 PRO A CA 1
ATOM 2791 C C . PRO A 1 339 ? -3.268 -36.741 3.871 1.00 38.12 339 PRO A C 1
ATOM 2793 O O . PRO A 1 339 ? -3.614 -36.070 2.868 1.00 38.12 339 PRO A O 1
#

Solvent-accessible surface area (backbone atoms only — not comparable to full-atom values): 19163 Å² total; per-residue (Å²): 131,77,56,51,28,43,37,51,37,50,21,59,77,70,21,23,28,27,45,32,35,32,63,37,92,90,76,43,79,44,72,40,34,36,37,83,70,42,74,43,56,90,79,40,30,35,32,29,40,36,37,34,84,93,82,38,93,59,60,47,76,49,76,46,56,54,89,36,52,78,43,51,40,51,30,82,52,31,34,54,90,64,53,64,69,48,53,53,54,43,71,75,40,49,80,61,42,50,81,26,49,73,82,53,82,74,42,66,61,57,51,48,52,50,50,51,56,57,70,73,34,55,34,26,74,40,67,72,63,29,66,62,60,71,89,68,64,55,67,56,25,69,74,66,42,38,38,78,56,54,69,71,57,47,55,42,50,51,52,49,46,53,52,59,46,74,55,58,53,77,46,54,48,77,43,42,30,34,39,50,32,29,41,32,40,86,85,73,46,75,41,59,38,30,32,30,38,38,30,32,21,78,77,78,37,33,41,29,65,38,87,66,78,44,73,41,54,38,26,35,54,97,91,42,78,49,48,48,64,79,36,37,94,54,51,59,68,58,44,49,55,39,35,75,74,39,47,68,61,46,49,47,49,40,41,60,40,28,50,77,74,64,28,44,71,41,65,73,63,46,66,38,35,38,37,20,66,39,94,62,58,56,69,63,53,50,51,51,52,50,54,29,47,79,68,71,67,52,53,70,71,58,35,48,74,75,64,67,64,64,94,75,74,77,88,67,94,68,80,83,80,78,83,74,94,53,98,77,54,78,75,67,73,59,77,79,72,73,136

Secondary structure (DSSP, 8-state):
---HHHHHHHHHHTT--EEEEEEETTTEEEEEEEEEEEEETTTTEEEEEEEETTTEEEEEEEEEEGGGEEEEEE-TTB-----HHHHHHHHTTTTTTGGGTTT-TTHHHHHHHHHHHHHHSPEEE-HHHHHTTTT--HHHHHHHSEEEPPHHHHHHHHHHHHHHTSS--TTEEEEEEEEEEEEE-TTS-EEEEEEEEEEEETTTTEEEEEEEEEE-SEEEETTEEEEGGGT-SS-HHHHHHHHHH-HHHHHHHHHHHHHHTT-EEE-S--EEEEEEE-SS-HHHHHHHHHHHHHTT---HHHHHHTT---TTSTT-----------TTSTTTSGGG---

Mean predicted aligned error: 9.41 Å